Protein AF-A0A6C1SZE8-F1 (afdb_monomer_lite)

Sequence (187 aa):
MTADPAPGRPQLQPRTWPMRLALTSIVVSALAGTACAPTTGDPCATANAPITFVNLLSASVGGSYDRCLDLMREDLAIARLEARALENRATALRAESQRLEGERAAAARRLAALNERHAQAVAELERSSAERVVQQRELQQLLAEERQLRADLQALNDGGSGASAAEAEMIERRRQRLQSQIRAILG

Structure (mmCIF, N/CA/C/O backbone):
data_AF-A0A6C1SZE8-F1
#
_entry.id   AF-A0A6C1SZE8-F1
#
loop_
_atom_site.group_PDB
_atom_site.id
_atom_site.type_symbol
_atom_site.label_atom_id
_atom_site.label_alt_id
_atom_site.label_comp_id
_atom_site.label_asym_id
_atom_site.label_entity_id
_atom_site.label_seq_id
_atom_site.pdbx_PDB_ins_code
_atom_site.Cartn_x
_atom_site.Cartn_y
_atom_site.Cartn_z
_atom_site.occupancy
_atom_site.B_iso_or_equiv
_atom_site.auth_seq_id
_atom_site.auth_comp_id
_atom_site.auth_asym_id
_atom_site.auth_atom_id
_atom_site.pdbx_PDB_model_num
ATOM 1 N N . MET A 1 1 ? -32.269 31.522 14.586 1.00 44.31 1 MET A N 1
ATOM 2 C CA . MET A 1 1 ? -31.797 30.266 13.967 1.00 44.31 1 MET A CA 1
ATOM 3 C C . MET A 1 1 ? -30.551 30.594 13.167 1.00 44.31 1 MET A C 1
ATOM 5 O O . MET A 1 1 ? -30.650 31.016 12.026 1.00 44.31 1 MET A O 1
ATOM 9 N N . THR A 1 2 ? -29.395 30.515 13.811 1.00 48.97 2 THR A N 1
ATOM 10 C CA . THR A 1 2 ? -28.082 30.824 13.232 1.00 48.97 2 THR A CA 1
ATOM 11 C C . THR A 1 2 ? -27.205 29.613 13.505 1.00 48.97 2 THR A C 1
ATOM 13 O O . THR A 1 2 ? -27.069 29.214 14.658 1.00 48.97 2 THR A O 1
ATOM 16 N N . ALA A 1 3 ? -26.738 28.972 12.436 1.00 51.06 3 ALA A N 1
ATOM 17 C CA . ALA A 1 3 ? -25.975 27.734 12.485 1.00 51.06 3 ALA A CA 1
ATOM 18 C C . ALA A 1 3 ? -24.486 28.027 12.711 1.00 51.06 3 ALA A C 1
ATOM 20 O O . ALA A 1 3 ? -23.904 28.851 12.003 1.00 51.06 3 ALA A O 1
ATOM 21 N N . ASP A 1 4 ? -23.897 27.332 13.682 1.00 57.19 4 ASP A N 1
ATOM 22 C CA . ASP A 1 4 ? -22.461 27.320 13.964 1.00 57.19 4 ASP A CA 1
ATOM 23 C C . ASP A 1 4 ? -21.679 26.544 12.884 1.00 57.19 4 ASP A C 1
ATOM 25 O O . ASP A 1 4 ? -22.108 25.456 12.482 1.00 57.19 4 ASP A O 1
ATOM 29 N N . PRO A 1 5 ? -20.511 27.037 12.431 1.00 66.56 5 PRO A N 1
ATOM 30 C CA . PRO A 1 5 ? -19.619 26.285 11.558 1.00 66.56 5 PRO A CA 1
ATOM 31 C C . PRO A 1 5 ? -18.666 25.366 12.346 1.00 66.56 5 PRO A C 1
ATOM 33 O O . PRO A 1 5 ? -18.086 25.738 13.364 1.00 66.56 5 PRO A O 1
ATOM 36 N N . ALA A 1 6 ? -18.484 24.148 11.830 1.00 63.75 6 ALA A N 1
ATOM 37 C CA . ALA A 1 6 ? -17.660 23.086 12.406 1.00 63.75 6 ALA A CA 1
ATOM 38 C C . ALA A 1 6 ? -16.139 23.389 12.393 1.00 63.75 6 ALA A C 1
ATOM 40 O O . ALA A 1 6 ? -15.644 24.030 11.460 1.00 63.75 6 ALA A O 1
ATOM 41 N N . PRO A 1 7 ? -15.363 22.879 13.371 1.00 65.25 7 PRO A N 1
ATOM 42 C CA . PRO A 1 7 ? -13.933 23.155 13.480 1.00 65.25 7 PRO A CA 1
ATOM 43 C C . PRO A 1 7 ? -13.052 22.324 12.527 1.00 65.25 7 PRO A C 1
ATOM 45 O O . PRO A 1 7 ? -13.108 21.098 12.481 1.00 65.25 7 PRO A O 1
ATOM 48 N N . GLY A 1 8 ? -12.200 23.056 11.802 1.00 67.19 8 GLY A N 1
ATOM 49 C CA . GLY A 1 8 ? -10.794 22.776 11.473 1.00 67.19 8 GLY A CA 1
ATOM 50 C C . GLY A 1 8 ? -10.348 21.340 11.179 1.00 67.19 8 GLY A C 1
ATOM 51 O O . GLY A 1 8 ? -10.001 20.588 12.085 1.00 67.19 8 GLY A O 1
ATOM 52 N N . ARG A 1 9 ? -10.168 21.019 9.891 1.00 59.25 9 ARG A N 1
ATOM 53 C CA . ARG A 1 9 ? -9.295 19.913 9.462 1.00 59.25 9 ARG A CA 1
ATOM 54 C C . ARG A 1 9 ? -7.826 20.369 9.453 1.00 59.25 9 ARG A C 1
ATOM 56 O O . ARG A 1 9 ? -7.542 21.425 8.885 1.00 59.25 9 ARG A O 1
ATOM 63 N N . PRO A 1 10 ? -6.884 19.592 10.014 1.00 57.84 10 PRO A N 1
ATOM 64 C CA . PRO A 1 10 ? -5.464 19.913 9.950 1.00 57.84 10 PRO A CA 1
ATOM 65 C C . PRO A 1 10 ? -4.925 19.739 8.522 1.00 57.84 10 PRO A C 1
ATOM 67 O O . PRO A 1 10 ? -5.020 18.670 7.921 1.00 57.84 10 PRO A O 1
ATOM 70 N N . GLN A 1 11 ? -4.352 20.817 7.988 1.00 54.38 11 GLN A N 1
ATOM 71 C CA . GLN A 1 11 ? -3.610 20.849 6.728 1.00 54.38 11 GLN A CA 1
ATOM 72 C C . GLN A 1 11 ? -2.271 20.116 6.909 1.00 54.38 11 GLN A C 1
ATOM 74 O O . GLN A 1 11 ? -1.374 20.606 7.595 1.00 54.38 11 GLN A O 1
ATOM 79 N N . LEU A 1 12 ? -2.126 18.939 6.297 1.00 54.34 12 LEU A N 1
ATOM 80 C CA . LEU A 1 12 ? -0.848 18.233 6.199 1.00 54.34 12 LEU A CA 1
ATOM 81 C C . LEU A 1 12 ? 0.017 18.923 5.139 1.00 54.34 12 LEU A C 1
ATOM 83 O O . LEU A 1 12 ? -0.220 18.776 3.941 1.00 54.34 12 LEU A O 1
ATOM 87 N N . GLN A 1 13 ? 1.018 19.688 5.578 1.00 63.12 13 GLN A N 1
ATOM 88 C CA . GLN A 1 13 ? 2.006 20.267 4.671 1.00 63.12 13 GLN A CA 1
ATOM 89 C C . GLN A 1 13 ? 2.978 19.186 4.159 1.00 63.12 13 GLN A C 1
ATOM 91 O O . GLN A 1 13 ? 3.506 18.405 4.959 1.00 63.12 13 GLN A O 1
ATOM 96 N N . PRO A 1 14 ? 3.261 19.135 2.845 1.00 56.41 14 PRO A N 1
ATOM 97 C CA . PRO A 1 14 ? 4.229 18.205 2.283 1.00 56.41 14 PRO A CA 1
ATOM 98 C C . PRO A 1 14 ? 5.662 18.610 2.663 1.00 56.41 14 PRO A C 1
ATOM 100 O O . PRO A 1 14 ? 6.152 19.675 2.293 1.00 56.41 14 PRO A O 1
ATOM 103 N N . ARG A 1 15 ? 6.355 17.725 3.389 1.00 55.12 15 ARG A N 1
ATOM 104 C CA . ARG A 1 15 ? 7.799 17.811 3.654 1.00 55.12 15 ARG A CA 1
ATOM 105 C C . ARG A 1 15 ? 8.577 17.621 2.348 1.00 55.12 15 ARG A C 1
ATOM 107 O O . ARG A 1 15 ? 8.759 16.496 1.888 1.00 55.12 15 ARG A O 1
ATOM 114 N N . THR A 1 16 ? 9.067 18.712 1.772 1.00 58.72 16 THR A N 1
ATOM 115 C CA . THR A 1 16 ? 10.034 18.688 0.669 1.00 58.72 16 THR A CA 1
ATOM 116 C C . THR A 1 16 ? 11.433 18.395 1.215 1.00 58.72 16 THR A C 1
ATOM 118 O O . THR A 1 16 ? 11.993 19.194 1.965 1.00 58.72 16 THR A O 1
ATOM 121 N N . TRP A 1 17 ? 11.998 17.247 0.848 1.00 48.47 17 TRP A N 1
ATOM 122 C CA . TRP A 1 17 ? 13.393 16.893 1.117 1.00 48.47 17 TRP A CA 1
ATOM 123 C C . TRP A 1 17 ? 14.278 17.450 -0.010 1.00 48.47 17 TRP A C 1
ATOM 125 O O . TRP A 1 17 ? 14.006 17.146 -1.173 1.00 48.47 17 TRP A O 1
ATOM 135 N N . PRO A 1 18 ? 15.334 18.236 0.270 1.00 55.75 18 PRO A N 1
ATOM 136 C CA . PRO A 1 18 ? 16.251 18.680 -0.772 1.00 55.75 18 PRO A CA 1
ATOM 137 C C . PRO A 1 18 ? 17.219 17.546 -1.148 1.00 55.75 18 PRO A C 1
ATOM 139 O O . PRO A 1 18 ? 18.169 17.250 -0.423 1.00 55.75 18 PRO A O 1
ATOM 142 N N . MET A 1 19 ? 16.989 16.918 -2.306 1.00 48.34 19 MET A N 1
ATOM 143 C CA . MET A 1 19 ? 17.982 16.080 -2.986 1.00 48.34 19 MET A CA 1
ATOM 144 C C . MET A 1 19 ? 19.162 16.956 -3.428 1.00 48.34 19 MET A C 1
ATOM 146 O O . MET A 1 19 ? 19.059 17.740 -4.369 1.00 48.34 19 MET A O 1
ATOM 150 N N . ARG A 1 20 ? 20.302 16.816 -2.746 1.00 48.34 20 ARG A N 1
ATOM 151 C CA . ARG A 1 20 ? 21.599 17.316 -3.212 1.00 48.34 20 ARG A CA 1
ATOM 152 C C . ARG A 1 20 ? 22.147 16.344 -4.262 1.00 48.34 20 ARG A C 1
ATOM 154 O O . ARG A 1 20 ? 22.700 15.308 -3.910 1.00 48.34 20 ARG A O 1
ATOM 161 N N . LEU A 1 21 ? 21.983 16.678 -5.540 1.00 48.38 21 LEU A N 1
ATOM 162 C CA . LEU A 1 21 ? 22.689 16.037 -6.652 1.00 48.38 21 LEU A CA 1
ATOM 163 C C . LEU A 1 21 ? 24.098 16.638 -6.743 1.00 48.38 21 LEU A C 1
ATOM 165 O O . LEU A 1 21 ? 24.276 17.783 -7.150 1.00 48.38 21 LEU A O 1
ATOM 169 N N . ALA A 1 22 ? 25.091 15.863 -6.313 1.00 45.88 22 ALA A N 1
ATOM 170 C CA . ALA A 1 22 ? 26.501 16.153 -6.521 1.00 45.88 22 ALA A CA 1
ATOM 171 C C . ALA A 1 22 ? 26.875 15.805 -7.972 1.00 45.88 22 ALA A C 1
ATOM 173 O O . ALA A 1 22 ? 26.971 14.634 -8.329 1.00 45.88 22 ALA A O 1
ATOM 174 N N . LEU A 1 23 ? 27.064 16.826 -8.810 1.00 47.06 23 LEU A N 1
ATOM 175 C CA . LEU A 1 23 ? 27.692 16.703 -10.126 1.00 47.06 23 LEU A CA 1
ATOM 176 C C . LEU A 1 23 ? 29.209 16.844 -9.953 1.00 47.06 23 LEU A C 1
ATOM 178 O O . LEU A 1 23 ? 29.734 17.943 -9.795 1.00 47.06 23 LEU A O 1
ATOM 182 N N . THR A 1 24 ? 29.917 15.719 -9.956 1.00 47.84 24 THR A N 1
ATOM 183 C CA . THR A 1 24 ? 31.377 15.674 -10.074 1.00 47.84 24 THR A CA 1
ATOM 184 C C . THR A 1 24 ? 31.760 15.736 -11.551 1.00 47.84 24 THR A C 1
ATOM 186 O O . THR A 1 24 ? 31.707 14.724 -12.249 1.00 47.84 24 THR A O 1
ATOM 189 N N . SER A 1 25 ? 32.145 16.919 -12.032 1.00 43.00 25 SER A N 1
ATOM 190 C CA . SER A 1 25 ? 32.820 17.077 -13.325 1.00 43.00 25 SER A CA 1
ATOM 191 C C . SER A 1 25 ? 34.284 16.663 -13.189 1.00 43.00 25 SER A C 1
ATOM 193 O O . SER A 1 25 ? 35.084 17.378 -12.590 1.00 43.00 25 SER A O 1
ATOM 195 N N . ILE A 1 26 ? 34.633 15.514 -13.762 1.00 48.22 26 ILE A N 1
ATOM 196 C CA . ILE A 1 26 ? 36.017 15.126 -14.039 1.00 48.22 26 ILE A CA 1
ATOM 197 C C . ILE A 1 26 ? 36.283 15.502 -15.499 1.00 48.22 26 ILE A C 1
ATOM 199 O O . ILE A 1 26 ? 35.807 14.827 -16.407 1.00 48.22 26 ILE A O 1
ATOM 203 N N . VAL A 1 27 ? 37.025 16.585 -15.729 1.00 51.81 27 VAL A N 1
ATOM 204 C CA . VAL A 1 27 ? 37.633 16.871 -17.036 1.00 51.81 27 VAL A CA 1
ATOM 205 C C . VAL A 1 27 ? 39.116 16.554 -16.905 1.00 51.81 27 VAL A C 1
ATOM 207 O O . VAL A 1 27 ? 39.868 17.284 -16.263 1.00 51.81 27 VAL A O 1
ATOM 210 N N . VAL A 1 28 ? 39.508 15.409 -17.461 1.00 53.34 28 VAL A N 1
ATOM 211 C CA . VAL A 1 28 ? 40.905 14.996 -17.607 1.00 53.34 28 VAL A CA 1
ATOM 212 C C . VAL A 1 28 ? 41.511 15.776 -18.766 1.00 53.34 28 VAL A C 1
ATOM 214 O O . VAL A 1 28 ? 41.087 15.643 -19.911 1.00 53.34 28 VAL A O 1
ATOM 217 N N . SER A 1 29 ? 42.526 16.574 -18.456 1.00 55.78 29 SER A N 1
ATOM 218 C CA . SER A 1 29 ? 43.467 17.116 -19.429 1.00 55.78 29 SER A CA 1
ATOM 219 C C . SER A 1 29 ? 44.438 16.019 -19.870 1.00 55.78 29 SER A C 1
ATOM 221 O O . SER A 1 29 ? 45.064 15.387 -19.021 1.00 55.78 29 SER A O 1
ATOM 223 N N . ALA A 1 30 ? 44.644 15.846 -21.176 1.00 44.31 30 ALA A N 1
ATOM 224 C CA . ALA A 1 30 ? 45.833 15.180 -21.703 1.00 44.31 30 ALA A CA 1
ATOM 225 C C . ALA A 1 30 ? 46.251 15.810 -23.039 1.00 44.31 30 ALA A C 1
ATOM 227 O O . ALA A 1 30 ? 45.513 15.791 -24.021 1.00 44.31 30 ALA A O 1
ATOM 228 N N . LEU A 1 31 ? 47.450 16.395 -23.023 1.00 52.84 31 LEU A N 1
ATOM 229 C CA . LEU A 1 31 ? 48.213 16.864 -24.175 1.00 52.84 31 LEU A CA 1
ATOM 230 C C . LEU A 1 31 ? 48.644 15.688 -25.066 1.00 52.84 31 LEU A C 1
ATOM 232 O O . LEU A 1 31 ? 49.073 14.677 -24.520 1.00 52.84 31 LEU A O 1
ATOM 236 N N . ALA A 1 32 ? 48.690 15.880 -26.392 1.00 45.28 32 ALA A N 1
ATOM 237 C CA . ALA A 1 32 ? 49.779 15.381 -27.249 1.00 45.28 32 ALA A CA 1
ATOM 238 C C . ALA A 1 32 ? 49.656 15.864 -28.712 1.00 45.28 32 ALA A C 1
ATOM 240 O O . ALA A 1 32 ? 48.737 15.488 -29.427 1.00 45.28 32 ALA A O 1
ATOM 241 N N . GLY A 1 33 ? 50.649 16.646 -29.152 1.00 42.75 33 GLY A N 1
ATOM 242 C CA . GLY A 1 33 ? 51.353 16.453 -30.426 1.00 42.75 33 GLY A CA 1
ATOM 243 C C . GLY A 1 33 ? 50.590 16.606 -31.745 1.00 42.75 33 GLY A C 1
ATOM 244 O O . GLY A 1 33 ? 50.253 15.617 -32.386 1.00 42.75 33 GLY A O 1
ATOM 245 N N . THR A 1 34 ? 50.485 17.834 -32.252 1.00 44.91 34 THR A N 1
ATOM 246 C CA . THR A 1 34 ? 50.259 18.089 -33.681 1.00 44.91 34 THR A CA 1
ATOM 247 C C . THR A 1 34 ? 51.558 17.870 -34.460 1.00 44.91 34 THR A C 1
ATOM 249 O O . THR A 1 34 ? 52.351 18.793 -34.646 1.00 44.91 34 THR A O 1
ATOM 252 N N . ALA A 1 35 ? 51.781 16.639 -34.913 1.00 42.16 35 ALA A N 1
ATOM 253 C CA . ALA A 1 35 ? 52.600 16.384 -36.089 1.00 42.16 35 ALA A CA 1
ATOM 254 C C . ALA A 1 35 ? 51.683 16.467 -37.317 1.00 42.16 35 ALA A C 1
ATOM 256 O O . ALA A 1 35 ? 50.630 15.832 -37.353 1.00 42.16 35 ALA A O 1
ATOM 257 N N . CYS A 1 36 ? 52.068 17.273 -38.305 1.00 48.84 36 CYS A N 1
ATOM 258 C CA . CYS A 1 36 ? 51.404 17.350 -39.599 1.00 48.84 36 CYS A CA 1
ATOM 259 C C . CYS A 1 36 ? 51.436 15.979 -40.290 1.00 48.84 36 CYS A C 1
ATOM 261 O O . CYS A 1 36 ? 52.432 15.615 -40.909 1.00 48.84 36 CYS A O 1
ATOM 263 N N . ALA A 1 37 ? 50.330 15.247 -40.218 1.00 41.59 37 ALA A N 1
ATOM 264 C CA . ALA A 1 37 ? 49.933 14.307 -41.252 1.00 41.59 37 ALA A CA 1
ATOM 265 C C . ALA A 1 37 ? 48.759 14.954 -42.001 1.00 41.59 37 ALA A C 1
ATOM 267 O O . ALA A 1 37 ? 47.908 15.565 -41.345 1.00 41.59 37 ALA A O 1
ATOM 268 N N . PRO A 1 38 ? 48.708 14.894 -43.346 1.00 41.41 38 PRO A N 1
ATOM 269 C CA . PRO A 1 38 ? 47.552 15.382 -44.081 1.00 41.41 38 PRO A CA 1
ATOM 270 C C . PRO A 1 38 ? 46.330 14.697 -43.488 1.00 41.41 38 PRO A C 1
ATOM 272 O O . PRO A 1 38 ? 46.315 13.474 -43.348 1.00 41.41 38 PRO A O 1
ATOM 275 N N . THR A 1 39 ? 45.348 15.502 -43.087 1.00 43.78 39 THR A N 1
ATOM 276 C CA . THR A 1 39 ? 44.015 15.040 -42.726 1.00 43.78 39 THR A CA 1
ATOM 277 C C . THR A 1 39 ? 43.648 13.927 -43.695 1.00 43.78 39 THR A C 1
ATOM 279 O O . THR A 1 39 ? 43.545 14.181 -44.898 1.00 43.78 39 THR A O 1
ATOM 282 N N . THR A 1 40 ? 43.500 12.697 -43.202 1.00 50.22 40 THR A N 1
ATOM 283 C CA . THR A 1 40 ? 42.708 11.686 -43.892 1.00 50.22 40 THR A CA 1
ATOM 284 C C . THR A 1 40 ? 41.315 12.282 -43.960 1.00 50.22 40 THR A C 1
ATOM 286 O O . THR A 1 40 ? 40.529 12.150 -43.025 1.00 50.22 40 THR A O 1
ATOM 289 N N . GLY A 1 41 ? 41.093 13.090 -45.000 1.00 60.41 41 GLY A N 1
ATOM 290 C CA . GLY A 1 41 ? 39.833 13.748 -45.262 1.00 60.41 41 GLY A CA 1
ATOM 291 C C . GLY A 1 41 ? 38.782 12.664 -45.269 1.00 60.41 41 GLY A C 1
ATOM 292 O O . GLY A 1 41 ? 39.000 11.610 -45.872 1.00 60.41 41 GLY A O 1
ATOM 293 N N . ASP A 1 42 ? 37.707 12.907 -44.530 1.00 78.75 42 ASP A N 1
ATOM 294 C CA . ASP A 1 42 ? 36.555 12.027 -44.480 1.00 78.75 42 ASP A CA 1
ATOM 295 C C . ASP A 1 42 ? 36.271 11.516 -45.911 1.00 78.75 42 ASP A C 1
ATOM 297 O O . ASP A 1 42 ? 36.043 12.324 -46.826 1.00 78.75 42 ASP A O 1
ATOM 301 N N . PRO A 1 43 ? 36.393 10.198 -46.164 1.00 75.81 43 PRO A N 1
ATOM 302 C CA . PRO A 1 43 ? 36.207 9.656 -47.501 1.00 75.81 43 PRO A CA 1
ATOM 303 C C . PRO A 1 43 ? 34.794 9.959 -48.011 1.00 75.81 43 PRO A C 1
ATOM 305 O O . PRO A 1 43 ? 34.617 10.099 -49.220 1.00 75.81 43 PRO A O 1
ATOM 308 N N . CYS A 1 44 ? 33.824 10.174 -47.114 1.00 80.56 44 CYS A N 1
ATOM 309 C CA . CYS A 1 44 ? 32.496 10.655 -47.463 1.00 80.56 44 CYS A CA 1
ATOM 310 C C . CYS A 1 44 ? 32.475 12.138 -47.846 1.00 80.56 44 CYS A C 1
ATOM 312 O O . CYS A 1 44 ? 31.786 12.500 -48.798 1.00 80.56 44 CYS A O 1
ATOM 314 N N . ALA A 1 45 ? 33.258 13.001 -47.199 1.00 82.56 45 ALA A N 1
ATOM 315 C CA . ALA A 1 45 ? 33.417 14.391 -47.632 1.00 82.56 45 ALA A CA 1
ATOM 316 C C . ALA A 1 45 ? 34.065 14.490 -49.027 1.00 82.56 45 ALA A C 1
ATOM 318 O O . ALA A 1 45 ? 33.663 15.319 -49.841 1.00 82.56 45 ALA A O 1
ATOM 319 N N . THR A 1 46 ? 35.018 13.602 -49.333 1.00 76.81 46 THR A N 1
ATOM 320 C CA . THR A 1 46 ? 35.661 13.525 -50.660 1.00 76.81 46 THR A CA 1
ATOM 321 C C . THR A 1 46 ? 34.720 12.937 -51.718 1.00 76.81 46 THR A C 1
ATOM 323 O O . THR A 1 46 ? 34.661 13.439 -52.838 1.00 76.81 46 THR A O 1
ATOM 326 N N . ALA A 1 47 ? 33.939 11.910 -51.366 1.00 74.44 47 ALA A N 1
ATOM 327 C CA . ALA A 1 47 ? 32.941 11.304 -52.250 1.00 74.44 47 ALA A CA 1
ATOM 328 C C . ALA A 1 47 ? 31.766 12.248 -52.579 1.00 74.44 47 ALA A C 1
ATOM 330 O O . ALA A 1 47 ? 31.213 12.172 -53.677 1.00 74.44 47 ALA A O 1
ATOM 331 N N . ASN A 1 48 ? 31.413 13.155 -51.659 1.00 79.62 48 ASN A N 1
ATOM 332 C CA . ASN A 1 48 ? 30.344 14.149 -51.816 1.00 79.62 48 ASN A CA 1
ATOM 333 C C . ASN A 1 48 ? 30.834 15.513 -52.348 1.00 79.62 48 ASN A C 1
ATOM 335 O O . ASN A 1 48 ? 30.094 16.499 -52.307 1.00 79.62 48 ASN A O 1
ATOM 339 N N . ALA A 1 49 ? 32.077 15.600 -52.831 1.00 80.56 49 ALA A N 1
ATOM 340 C CA . ALA A 1 49 ? 32.624 16.831 -53.391 1.00 80.56 49 ALA A CA 1
ATOM 341 C C . ALA A 1 49 ? 31.887 17.260 -54.685 1.00 80.56 49 ALA A C 1
ATOM 343 O O . ALA A 1 49 ? 31.298 16.424 -55.376 1.00 80.56 49 ALA A O 1
ATOM 344 N N . PRO A 1 50 ? 31.939 18.554 -55.070 1.00 83.62 50 PRO A N 1
ATOM 345 C CA . PRO A 1 50 ? 31.314 19.043 -56.298 1.00 83.62 50 PRO A CA 1
ATOM 346 C C . PRO A 1 50 ? 31.779 18.259 -57.530 1.00 83.62 50 PRO A C 1
ATOM 348 O O . PRO A 1 50 ? 32.980 18.005 -57.686 1.00 83.62 50 PRO A O 1
ATOM 351 N N . ILE A 1 51 ? 30.837 17.931 -58.422 1.00 76.62 51 ILE A N 1
ATOM 352 C CA . ILE A 1 51 ? 31.086 17.144 -59.637 1.00 76.62 51 ILE A CA 1
ATOM 353 C C . ILE A 1 51 ? 31.958 17.958 -60.600 1.00 76.62 51 ILE A C 1
ATOM 355 O O . ILE A 1 51 ? 31.477 18.775 -61.382 1.00 76.62 51 ILE A O 1
ATOM 359 N N . THR A 1 52 ? 33.263 17.722 -60.542 1.00 83.62 52 THR A N 1
ATOM 360 C CA . THR A 1 52 ? 34.241 18.200 -61.521 1.00 83.62 52 THR A CA 1
ATOM 361 C C . THR A 1 52 ? 35.069 17.012 -61.994 1.00 83.62 52 THR A C 1
ATOM 363 O O . THR A 1 52 ? 35.258 16.052 -61.248 1.00 83.62 52 THR A O 1
ATO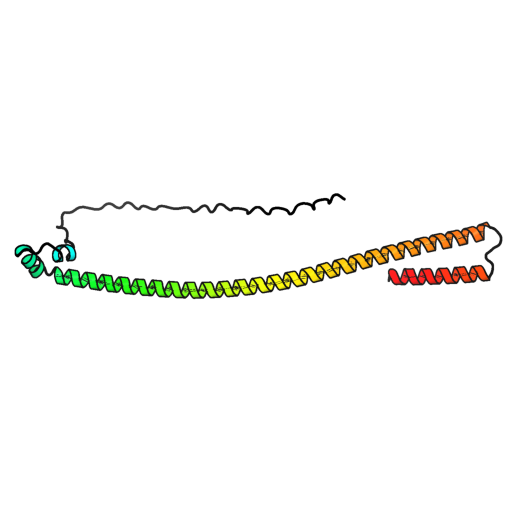M 366 N N . PHE A 1 53 ? 35.578 17.055 -63.228 1.00 80.19 53 PHE A N 1
ATOM 367 C CA . PHE A 1 53 ? 36.367 15.952 -63.793 1.00 80.19 53 PHE A CA 1
ATOM 368 C C . PHE A 1 53 ? 37.565 15.573 -62.904 1.00 80.19 53 PHE A C 1
ATOM 370 O O . PHE A 1 53 ? 37.825 14.395 -62.678 1.00 80.19 53 PHE A O 1
ATOM 377 N N . VAL A 1 54 ? 38.244 16.575 -62.336 1.00 77.88 54 VAL A N 1
ATOM 378 C CA . VAL A 1 54 ? 39.389 16.379 -61.435 1.00 77.88 54 VAL A CA 1
ATOM 379 C C . VAL A 1 54 ? 38.965 15.715 -60.119 1.00 77.88 54 VAL A C 1
ATOM 381 O O . VAL A 1 54 ? 39.656 14.809 -59.660 1.00 77.88 54 VAL A O 1
ATOM 384 N N . ASN A 1 55 ? 37.816 16.098 -59.547 1.00 74.69 55 ASN A N 1
ATOM 385 C CA . ASN A 1 55 ? 37.291 15.500 -58.313 1.00 74.69 55 ASN A CA 1
ATOM 386 C C . ASN A 1 55 ? 36.771 14.073 -58.522 1.00 74.69 55 ASN A C 1
ATOM 388 O O . ASN A 1 55 ? 36.967 13.222 -57.664 1.00 74.69 55 ASN A O 1
ATOM 392 N N . LEU A 1 56 ? 36.135 13.788 -59.661 1.00 77.50 56 LEU A N 1
ATOM 393 C CA . LEU A 1 56 ? 35.680 12.435 -59.989 1.00 77.50 56 LEU A CA 1
ATOM 394 C C . LEU A 1 56 ? 36.864 11.486 -60.197 1.00 77.50 56 LEU A C 1
ATOM 396 O O . LEU A 1 56 ? 36.846 10.360 -59.702 1.00 77.50 56 LEU A O 1
ATOM 400 N N . LEU A 1 57 ? 37.908 11.945 -60.897 1.00 78.06 57 LEU A N 1
ATOM 401 C CA . LEU A 1 57 ? 39.117 11.157 -61.123 1.00 78.06 57 LEU A CA 1
ATOM 402 C C . LEU A 1 57 ? 39.859 10.894 -59.804 1.00 78.06 57 LEU A C 1
ATOM 404 O O . LEU A 1 57 ? 40.256 9.761 -59.544 1.00 78.06 57 LEU A O 1
ATOM 408 N N . SER A 1 58 ? 40.014 11.911 -58.949 1.00 74.75 58 SER A N 1
ATOM 409 C CA . SER A 1 58 ? 40.690 11.759 -57.655 1.00 74.75 58 SER A CA 1
ATOM 410 C C . SER A 1 58 ? 39.895 10.890 -56.675 1.00 74.75 58 SER A C 1
ATOM 412 O O . SER A 1 58 ? 40.488 10.055 -55.993 1.00 74.75 58 SER A O 1
ATOM 414 N N . ALA A 1 59 ? 38.564 11.005 -56.655 1.00 73.56 59 ALA A N 1
ATOM 415 C CA . ALA A 1 59 ? 37.683 10.165 -55.845 1.00 73.56 59 ALA A CA 1
ATOM 416 C C . ALA A 1 59 ? 37.653 8.702 -56.328 1.00 73.56 59 ALA A C 1
ATOM 418 O O . ALA A 1 59 ? 37.682 7.775 -55.515 1.00 73.56 59 ALA A O 1
ATOM 419 N N . SER A 1 60 ? 37.653 8.480 -57.649 1.00 77.12 60 SER A N 1
ATOM 420 C CA . SER A 1 60 ? 37.671 7.139 -58.248 1.00 77.12 60 SER A CA 1
ATOM 421 C C . SER A 1 60 ? 39.015 6.434 -58.066 1.00 77.12 60 SER A C 1
ATOM 423 O O . SER A 1 60 ? 39.033 5.270 -57.681 1.00 77.12 60 SER A O 1
ATOM 425 N N . VAL A 1 61 ? 40.139 7.121 -58.299 1.00 79.06 61 VAL A N 1
ATOM 426 C CA . VAL A 1 61 ? 41.484 6.545 -58.113 1.00 79.06 61 VAL A CA 1
ATOM 427 C C . VAL A 1 61 ? 41.819 6.391 -56.625 1.00 79.06 61 VAL A C 1
ATOM 429 O O . VAL A 1 61 ? 42.505 5.449 -56.237 1.00 79.06 61 VAL A O 1
ATOM 432 N N . GLY A 1 62 ? 41.309 7.287 -55.775 1.00 79.25 62 GLY A N 1
ATOM 433 C CA . GLY A 1 62 ? 41.495 7.241 -54.325 1.00 79.25 62 GLY A CA 1
ATOM 434 C C . GLY A 1 62 ? 40.609 6.228 -53.589 1.00 79.25 62 GLY A C 1
ATOM 435 O O . GLY A 1 62 ? 40.802 6.034 -52.386 1.00 79.25 62 GLY A O 1
ATOM 436 N N . GLY A 1 63 ? 39.645 5.595 -54.271 1.00 83.69 63 GLY A N 1
ATOM 437 C CA . GLY A 1 63 ? 38.700 4.648 -53.667 1.00 83.69 63 GLY A CA 1
ATOM 438 C C . GLY A 1 63 ? 37.816 5.275 -52.581 1.00 83.69 63 GLY A C 1
ATOM 439 O O . GLY A 1 63 ? 37.406 4.592 -51.642 1.00 83.69 63 GLY A O 1
ATOM 440 N N . SER A 1 64 ? 37.558 6.587 -52.647 1.00 83.19 64 SER A N 1
ATOM 441 C CA . SER A 1 64 ? 36.835 7.301 -51.585 1.00 83.19 64 SER A CA 1
ATOM 442 C C . SER A 1 64 ? 35.364 6.889 -51.502 1.00 83.19 64 SER A C 1
ATOM 444 O O . SER A 1 64 ? 34.805 6.859 -50.408 1.00 83.19 64 SER A O 1
ATOM 446 N N . TYR A 1 65 ? 34.753 6.516 -52.632 1.00 82.12 65 TYR A N 1
ATOM 447 C CA . TYR A 1 65 ? 33.387 5.986 -52.674 1.00 82.12 65 TYR A CA 1
ATOM 448 C C . TYR A 1 65 ? 33.263 4.655 -51.929 1.00 82.12 65 TYR A C 1
ATOM 450 O O . TYR A 1 65 ? 32.385 4.526 -51.080 1.00 82.12 65 TYR A O 1
ATOM 458 N N . ASP A 1 66 ? 34.165 3.703 -52.183 1.00 87.31 66 ASP A N 1
ATOM 459 C CA . ASP A 1 66 ? 34.137 2.389 -51.528 1.00 87.31 66 ASP A CA 1
ATOM 460 C C . ASP A 1 66 ? 34.360 2.520 -50.019 1.00 87.31 66 ASP A C 1
ATOM 462 O O . ASP A 1 66 ? 33.583 1.990 -49.229 1.00 87.31 66 ASP A O 1
ATOM 466 N N . ARG A 1 67 ? 35.343 3.334 -49.603 1.00 87.75 67 ARG A N 1
ATOM 467 C CA . ARG A 1 67 ? 35.587 3.608 -48.177 1.00 87.75 67 ARG A CA 1
ATOM 468 C C . ARG A 1 67 ? 34.401 4.289 -47.498 1.00 87.75 67 ARG A C 1
ATOM 470 O O . ARG A 1 67 ? 34.079 3.943 -46.369 1.00 87.75 67 ARG A O 1
ATOM 477 N N . CYS A 1 68 ? 33.746 5.243 -48.163 1.00 88.25 68 CYS A N 1
ATOM 478 C CA . CYS A 1 68 ? 32.553 5.883 -47.609 1.00 88.25 68 CYS A CA 1
ATOM 479 C C . CYS A 1 68 ? 31.382 4.897 -47.480 1.00 88.25 68 CYS A C 1
ATOM 481 O O . CYS A 1 68 ? 30.688 4.885 -46.465 1.00 88.25 68 CYS A O 1
ATOM 483 N N 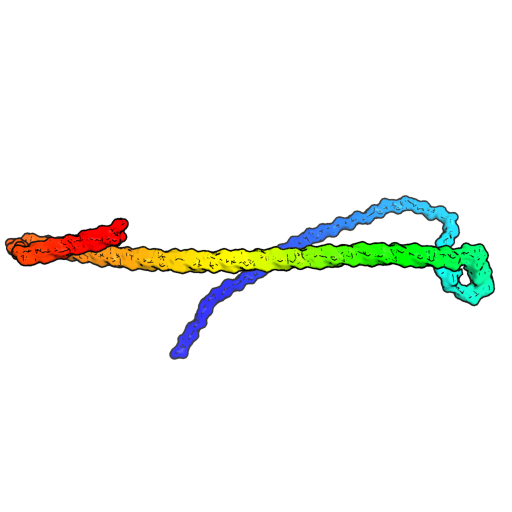. LEU A 1 69 ? 31.167 4.042 -48.486 1.00 90.12 69 LEU A N 1
ATOM 484 C CA . LEU A 1 69 ? 30.133 3.009 -48.429 1.00 90.12 69 LEU A CA 1
ATOM 485 C C . LEU A 1 69 ? 30.394 2.002 -47.306 1.00 90.12 69 LEU A C 1
ATOM 487 O O . LEU A 1 69 ? 29.446 1.601 -46.633 1.00 90.12 69 LEU A O 1
ATOM 491 N N . ASP A 1 70 ? 31.648 1.614 -47.084 1.00 92.44 70 ASP A N 1
ATOM 492 C CA . ASP A 1 70 ? 32.010 0.709 -45.994 1.00 92.44 70 ASP A CA 1
ATOM 493 C C . ASP A 1 70 ? 31.818 1.360 -44.618 1.00 92.44 70 ASP A C 1
ATOM 495 O O . ASP A 1 70 ? 31.224 0.726 -43.746 1.00 92.44 70 ASP A O 1
ATOM 499 N N . LEU A 1 71 ? 32.174 2.641 -44.450 1.00 91.69 71 LEU A N 1
ATOM 500 C CA . LEU A 1 71 ? 31.866 3.397 -43.227 1.00 91.69 71 LEU A CA 1
ATOM 501 C C . LEU A 1 71 ? 30.356 3.487 -42.975 1.00 91.69 71 LEU A C 1
ATOM 503 O O . LEU A 1 71 ? 29.897 3.179 -41.881 1.00 91.69 71 LEU A O 1
ATOM 507 N N . MET A 1 72 ? 29.550 3.814 -43.991 1.00 90.50 72 MET A N 1
ATOM 508 C CA . MET A 1 72 ? 28.092 3.858 -43.821 1.00 90.50 72 MET A CA 1
ATOM 509 C C . MET A 1 72 ? 27.493 2.485 -43.482 1.00 90.50 72 MET A C 1
ATOM 511 O O . MET A 1 72 ? 26.489 2.400 -42.772 1.00 90.50 72 MET A O 1
ATOM 515 N N . ARG A 1 73 ? 28.079 1.390 -43.987 1.00 95.00 73 ARG A N 1
ATOM 516 C CA . ARG A 1 73 ? 27.669 0.024 -43.623 1.00 95.00 73 ARG A CA 1
ATOM 517 C C . ARG A 1 73 ? 28.028 -0.303 -42.177 1.00 95.00 73 ARG A C 1
ATOM 519 O O . ARG A 1 73 ? 27.218 -0.941 -41.502 1.00 95.00 73 ARG A O 1
ATOM 526 N N . GLU A 1 74 ? 29.200 0.123 -41.719 1.00 95.62 74 GLU A N 1
ATOM 527 C CA . GLU A 1 74 ? 29.639 -0.019 -40.331 1.00 95.62 74 GLU A CA 1
ATOM 528 C C . GLU A 1 74 ? 28.740 0.784 -39.383 1.00 95.62 74 GLU A C 1
ATOM 530 O O . GLU A 1 74 ? 28.168 0.205 -38.458 1.00 95.62 74 GLU A O 1
ATOM 535 N N . ASP A 1 75 ? 28.489 2.061 -39.678 1.00 94.94 75 ASP A N 1
ATOM 536 C CA . ASP A 1 75 ? 27.589 2.923 -38.904 1.00 94.94 75 ASP A CA 1
ATOM 537 C C . ASP A 1 75 ? 26.175 2.339 -38.826 1.00 94.94 75 ASP A C 1
ATOM 539 O O . ASP A 1 75 ? 25.558 2.292 -37.758 1.00 94.94 75 ASP A O 1
ATOM 543 N N . LEU A 1 76 ? 25.657 1.815 -39.943 1.00 95.25 76 LEU A N 1
ATOM 544 C CA . LEU A 1 76 ? 24.363 1.138 -39.963 1.00 95.25 76 LEU A CA 1
ATOM 545 C C . LEU A 1 76 ? 24.363 -0.124 -39.088 1.00 95.25 76 LEU A C 1
ATOM 547 O O . LEU A 1 76 ? 23.353 -0.430 -38.446 1.00 95.25 76 LEU A O 1
ATOM 551 N N . ALA A 1 77 ? 25.459 -0.884 -39.069 1.00 96.62 77 ALA A N 1
ATOM 552 C CA . ALA A 1 77 ? 25.585 -2.064 -38.222 1.00 96.62 77 ALA A CA 1
ATOM 553 C C . ALA A 1 77 ? 25.613 -1.680 -36.735 1.00 96.62 77 ALA A C 1
ATOM 555 O O . ALA A 1 77 ? 24.880 -2.284 -35.947 1.00 96.62 77 ALA A O 1
ATOM 556 N N . ILE A 1 78 ? 26.372 -0.643 -36.369 1.00 96.69 78 ILE A N 1
ATOM 557 C CA . ILE A 1 78 ? 26.432 -0.096 -35.008 1.00 96.69 78 ILE A CA 1
ATOM 558 C C . ILE A 1 78 ? 25.045 0.388 -34.574 1.00 96.69 78 ILE A C 1
ATOM 560 O O . ILE A 1 78 ? 24.522 -0.086 -33.565 1.00 96.69 78 ILE A O 1
ATOM 564 N N . ALA A 1 79 ? 24.387 1.224 -35.380 1.00 96.38 79 ALA A N 1
ATOM 565 C CA . ALA A 1 79 ? 23.058 1.747 -35.075 1.00 96.38 79 ALA A CA 1
ATOM 566 C C . ALA A 1 79 ? 22.016 0.629 -34.890 1.00 96.38 79 ALA A C 1
ATOM 568 O O . ALA A 1 79 ? 21.153 0.701 -34.014 1.00 96.38 79 ALA A O 1
ATOM 569 N N . ARG A 1 80 ? 22.100 -0.455 -35.675 1.00 97.88 80 ARG A N 1
ATOM 570 C CA . ARG A 1 80 ? 21.230 -1.634 -35.507 1.00 97.88 80 ARG A CA 1
ATOM 571 C C . ARG A 1 80 ? 21.494 -2.377 -34.200 1.00 97.88 80 ARG A C 1
ATOM 573 O O . ARG A 1 80 ? 20.542 -2.863 -33.587 1.00 97.88 80 ARG A O 1
ATOM 580 N N . LEU A 1 81 ? 22.751 -2.499 -33.778 1.00 97.94 81 LEU A N 1
ATOM 581 C CA . LEU A 1 81 ? 23.102 -3.115 -32.496 1.00 97.94 81 LEU A CA 1
ATOM 582 C C . LEU A 1 81 ? 22.614 -2.262 -31.322 1.00 97.94 81 LEU A C 1
ATOM 584 O O . LEU A 1 81 ? 22.012 -2.799 -30.391 1.00 97.94 81 LEU A O 1
ATOM 588 N N . GLU A 1 82 ? 22.795 -0.945 -31.396 1.00 97.88 82 GLU A N 1
ATOM 589 C CA . GLU A 1 82 ? 22.293 -0.006 -30.392 1.00 97.88 82 GLU A CA 1
ATOM 590 C C . GLU A 1 82 ? 20.767 -0.034 -30.298 1.00 97.88 82 GLU A C 1
ATOM 592 O O . GLU A 1 82 ? 20.223 -0.138 -29.197 1.00 97.88 82 GLU A O 1
ATOM 597 N N . ALA A 1 83 ? 20.067 -0.035 -31.437 1.00 97.50 83 ALA A N 1
ATOM 598 C CA . ALA A 1 83 ? 18.612 -0.143 -31.475 1.00 97.50 83 ALA A CA 1
ATOM 599 C C . ALA A 1 83 ? 18.119 -1.417 -30.770 1.00 97.50 83 ALA A C 1
ATOM 601 O O . ALA A 1 83 ? 17.231 -1.349 -29.920 1.00 97.50 83 ALA A O 1
ATOM 602 N N . ARG A 1 84 ? 18.752 -2.569 -31.038 1.00 98.19 84 ARG A N 1
ATOM 603 C CA . ARG A 1 84 ? 18.435 -3.837 -30.354 1.00 98.19 84 ARG A CA 1
ATOM 604 C C . ARG A 1 84 ? 18.723 -3.772 -28.855 1.00 98.19 84 ARG A C 1
ATOM 606 O O . ARG A 1 84 ? 17.938 -4.271 -28.051 1.00 98.19 84 ARG A O 1
ATOM 613 N N . ALA A 1 85 ? 19.834 -3.157 -28.453 1.00 97.94 85 ALA A N 1
ATOM 614 C CA . ALA A 1 85 ? 20.171 -2.995 -27.041 1.00 97.94 85 ALA A CA 1
ATOM 615 C C . ALA A 1 85 ? 19.140 -2.121 -26.307 1.00 97.94 85 ALA A C 1
ATOM 617 O O . ALA A 1 85 ? 18.727 -2.452 -25.192 1.00 97.94 85 ALA A O 1
ATOM 618 N N . LEU A 1 86 ? 18.689 -1.033 -26.935 1.00 98.19 86 LEU A N 1
ATOM 619 C CA . LEU A 1 86 ? 17.642 -0.163 -26.402 1.00 98.19 86 LEU A CA 1
ATOM 620 C C . LEU A 1 86 ? 16.286 -0.871 -26.335 1.00 98.19 86 LEU A C 1
ATOM 622 O O . LEU A 1 86 ? 15.589 -0.739 -25.331 1.00 98.19 86 LEU A O 1
ATOM 626 N N . GLU A 1 87 ? 15.930 -1.669 -27.339 1.00 98.19 87 GLU A N 1
ATOM 627 C CA . GLU A 1 87 ? 14.695 -2.460 -27.345 1.00 98.19 87 GLU A CA 1
ATOM 628 C C . GLU A 1 87 ? 14.674 -3.510 -26.223 1.00 98.19 87 GLU A C 1
ATOM 630 O O . GLU A 1 87 ? 13.678 -3.647 -25.503 1.00 98.19 87 GLU A O 1
ATOM 635 N N . ASN A 1 88 ? 15.806 -4.181 -25.991 1.00 98.19 88 ASN A N 1
ATOM 636 C CA . ASN A 1 88 ? 15.971 -5.106 -24.872 1.00 98.19 88 ASN A CA 1
ATOM 637 C C . ASN A 1 88 ? 15.817 -4.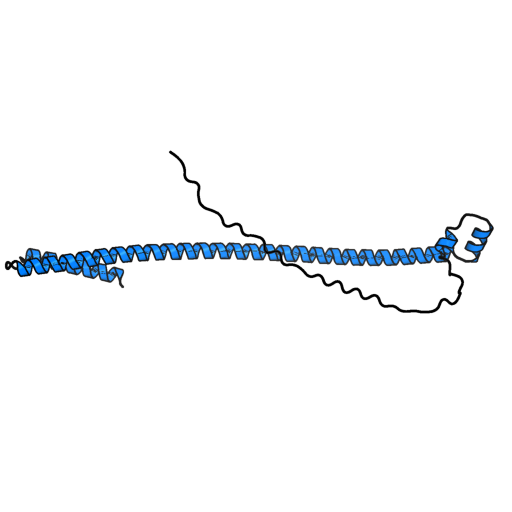391 -23.522 1.00 98.19 88 ASN A C 1
ATOM 639 O O . ASN A 1 88 ? 15.090 -4.867 -22.647 1.00 98.19 88 ASN A O 1
ATOM 643 N N . ARG A 1 89 ? 16.442 -3.217 -23.358 1.00 98.25 89 ARG A N 1
A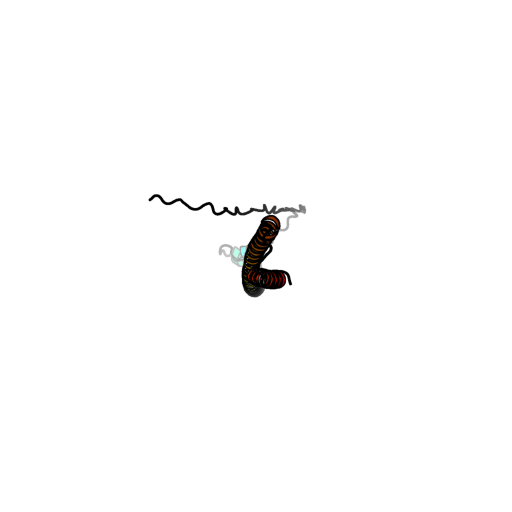TOM 644 C CA . ARG A 1 89 ? 16.294 -2.396 -22.144 1.00 98.25 89 ARG A CA 1
ATOM 645 C C . ARG A 1 89 ? 14.853 -1.935 -21.943 1.00 98.25 89 ARG A C 1
ATOM 647 O O . ARG A 1 89 ? 14.342 -2.029 -20.833 1.00 98.25 89 ARG A O 1
ATOM 654 N N . ALA A 1 90 ? 14.178 -1.488 -22.999 1.00 98.19 90 ALA A N 1
ATOM 655 C CA . ALA A 1 90 ? 12.779 -1.081 -22.932 1.00 98.19 90 ALA A CA 1
ATOM 656 C C . ALA A 1 90 ? 11.876 -2.248 -22.508 1.00 98.19 90 ALA A C 1
ATOM 658 O O . ALA A 1 90 ? 10.978 -2.074 -21.689 1.00 98.19 90 ALA A O 1
ATOM 659 N N . THR A 1 91 ? 12.136 -3.450 -23.020 1.00 98.56 91 THR A N 1
ATOM 660 C CA . THR A 1 91 ? 11.400 -4.662 -22.642 1.00 98.56 91 THR A CA 1
ATOM 661 C C . THR A 1 91 ? 11.630 -5.029 -21.175 1.00 98.56 91 THR A C 1
ATOM 663 O O . THR A 1 91 ? 10.663 -5.283 -20.456 1.00 98.56 91 THR A O 1
ATOM 666 N N . ALA A 1 92 ? 12.877 -4.973 -20.700 1.00 98.31 92 ALA A N 1
ATOM 667 C CA . ALA A 1 92 ? 13.205 -5.208 -19.294 1.00 98.31 92 ALA A CA 1
ATOM 668 C C . ALA A 1 92 ? 12.519 -4.193 -18.362 1.00 98.31 92 ALA A C 1
ATOM 670 O O . ALA A 1 92 ? 11.890 -4.585 -17.381 1.00 98.31 92 ALA A O 1
ATOM 671 N N . LEU A 1 93 ? 12.556 -2.902 -18.710 1.00 98.50 93 LEU A N 1
ATOM 672 C CA . LEU A 1 93 ? 11.901 -1.843 -17.938 1.00 98.50 93 LEU A CA 1
ATOM 673 C C . LEU A 1 93 ? 10.375 -2.006 -17.900 1.00 98.50 93 LEU A C 1
ATOM 675 O O . LEU A 1 93 ? 9.758 -1.776 -16.861 1.00 98.50 93 LEU A O 1
ATOM 679 N N . ARG A 1 94 ? 9.747 -2.441 -19.001 1.00 98.50 94 ARG A N 1
ATOM 680 C CA . ARG A 1 94 ? 8.304 -2.745 -19.019 1.00 98.50 94 ARG A CA 1
ATOM 681 C C . ARG A 1 94 ? 7.960 -3.902 -18.084 1.00 98.50 94 ARG A C 1
ATOM 683 O O . ARG A 1 94 ? 6.991 -3.797 -17.335 1.00 98.50 94 ARG A O 1
ATOM 690 N N . ALA A 1 95 ? 8.753 -4.973 -18.099 1.00 98.31 95 ALA A N 1
ATOM 691 C CA . ALA A 1 95 ? 8.559 -6.109 -17.200 1.00 98.31 95 ALA A CA 1
ATOM 692 C C . ALA A 1 95 ? 8.727 -5.701 -15.726 1.00 98.31 95 ALA A C 1
ATOM 694 O O . ALA A 1 95 ? 7.931 -6.091 -14.871 1.00 98.31 95 ALA A O 1
ATOM 695 N N . GLU A 1 96 ? 9.721 -4.863 -15.426 1.00 98.56 96 GLU A N 1
ATOM 696 C CA . GLU A 1 96 ? 9.921 -4.332 -14.080 1.00 98.56 96 GLU A CA 1
ATOM 697 C C . GLU A 1 96 ? 8.759 -3.435 -13.633 1.00 98.56 96 GLU A C 1
ATOM 699 O O . GLU A 1 96 ? 8.278 -3.588 -12.509 1.00 98.56 96 GLU A O 1
ATOM 704 N N . SER A 1 97 ? 8.248 -2.564 -14.512 1.00 98.12 97 SER A N 1
ATOM 705 C CA . SER A 1 97 ? 7.072 -1.730 -14.222 1.00 98.12 97 SER A CA 1
ATOM 706 C C . SER A 1 97 ? 5.859 -2.580 -13.855 1.00 98.12 97 SER A C 1
ATOM 708 O O . SER A 1 97 ? 5.228 -2.341 -12.827 1.00 98.12 97 SER A O 1
ATOM 710 N N . GLN A 1 98 ? 5.572 -3.623 -14.639 1.00 98.25 98 GLN A N 1
ATOM 711 C CA . GLN A 1 98 ? 4.461 -4.540 -14.369 1.00 98.25 98 GLN A CA 1
ATOM 712 C C . GLN A 1 98 ? 4.632 -5.271 -13.032 1.00 98.25 98 GLN A C 1
ATOM 714 O O . GLN A 1 98 ? 3.675 -5.399 -12.263 1.00 98.25 98 GLN A O 1
ATOM 719 N N . ARG A 1 99 ? 5.855 -5.715 -12.710 1.00 98.44 99 ARG A N 1
ATOM 720 C CA . ARG A 1 99 ? 6.156 -6.330 -11.409 1.00 98.44 99 ARG A CA 1
ATOM 721 C C . ARG A 1 99 ? 5.877 -5.358 -10.261 1.00 98.44 99 ARG A C 1
ATOM 723 O O . ARG A 1 99 ? 5.181 -5.719 -9.313 1.00 98.44 99 ARG A O 1
ATOM 730 N N . LEU A 1 100 ? 6.380 -4.126 -10.355 1.00 98.38 100 LEU A N 1
ATOM 731 C CA . LEU A 1 100 ? 6.190 -3.094 -9.331 1.00 98.38 100 LEU A CA 1
ATOM 732 C C . LEU A 1 100 ? 4.716 -2.700 -9.172 1.00 98.38 100 LEU A C 1
ATOM 734 O O . LEU A 1 100 ? 4.256 -2.479 -8.053 1.00 98.38 100 LEU A O 1
ATOM 738 N N . GLU A 1 101 ? 3.952 -2.635 -10.261 1.00 98.19 101 GLU A N 1
ATOM 739 C CA . GLU A 1 101 ? 2.502 -2.421 -10.220 1.00 98.19 101 GLU A CA 1
ATOM 740 C C . GLU A 1 101 ? 1.783 -3.551 -9.474 1.00 98.19 101 GLU A C 1
ATOM 742 O O . GLU A 1 101 ? 0.954 -3.284 -8.597 1.00 98.19 101 GLU A O 1
ATOM 747 N N . GLY A 1 102 ? 2.151 -4.808 -9.743 1.00 98.19 102 GLY A N 1
ATOM 748 C CA . GLY A 1 102 ? 1.637 -5.970 -9.018 1.00 98.19 102 GLY A CA 1
ATOM 749 C C . GLY A 1 102 ? 1.946 -5.917 -7.518 1.00 98.19 102 GLY A C 1
ATOM 750 O O . GLY A 1 102 ? 1.062 -6.146 -6.685 1.00 98.19 102 GLY A O 1
ATOM 751 N N . GLU A 1 103 ? 3.175 -5.547 -7.156 1.00 98.38 103 GLU A N 1
ATOM 752 C CA . GLU A 1 103 ? 3.597 -5.375 -5.761 1.00 98.38 103 GLU A CA 1
ATOM 753 C C . GLU A 1 103 ? 2.840 -4.241 -5.062 1.00 98.38 103 GLU A C 1
ATOM 755 O O . GLU A 1 103 ? 2.382 -4.415 -3.928 1.00 98.38 103 GLU A O 1
ATOM 760 N N . ARG A 1 104 ? 2.635 -3.106 -5.743 1.00 98.06 104 ARG A N 1
ATOM 761 C CA . ARG A 1 104 ? 1.834 -1.981 -5.234 1.00 98.06 104 ARG A CA 1
ATOM 762 C C . ARG A 1 104 ? 0.385 -2.390 -4.993 1.00 98.06 104 ARG A C 1
ATOM 764 O O . ARG A 1 104 ? -0.148 -2.112 -3.920 1.00 98.06 104 ARG A O 1
ATOM 771 N N . ALA A 1 105 ? -0.236 -3.097 -5.935 1.00 98.25 105 ALA A N 1
ATOM 772 C CA . ALA A 1 105 ? -1.601 -3.594 -5.778 1.00 98.25 105 ALA A CA 1
ATOM 773 C C . ALA A 1 105 ? -1.715 -4.591 -4.608 1.00 98.25 105 ALA A C 1
ATOM 775 O O . ALA A 1 105 ? -2.650 -4.527 -3.807 1.00 98.25 105 ALA A O 1
ATOM 776 N N . ALA A 1 106 ? -0.742 -5.495 -4.455 1.00 98.06 106 ALA A N 1
ATOM 777 C CA . ALA A 1 106 ? -0.693 -6.421 -3.326 1.00 98.06 106 ALA A CA 1
ATOM 778 C C . ALA A 1 106 ? -0.486 -5.702 -1.980 1.00 98.06 106 ALA A C 1
ATOM 780 O O . ALA A 1 106 ? -1.119 -6.059 -0.985 1.00 98.06 106 ALA A O 1
ATOM 781 N N . ALA A 1 107 ? 0.371 -4.680 -1.930 1.00 98.00 107 ALA A N 1
ATOM 782 C CA . ALA A 1 107 ? 0.565 -3.850 -0.744 1.00 98.00 107 ALA A CA 1
ATOM 783 C C . ALA A 1 107 ? -0.709 -3.077 -0.369 1.00 98.00 107 ALA A C 1
ATOM 785 O O . ALA A 1 107 ? -1.107 -3.107 0.794 1.00 98.00 107 ALA A O 1
ATOM 786 N N . ALA A 1 108 ? -1.394 -2.473 -1.344 1.00 97.62 108 ALA A N 1
ATOM 787 C CA . ALA A 1 108 ? -2.653 -1.764 -1.122 1.00 97.62 108 ALA A CA 1
ATOM 788 C C . ALA A 1 108 ? -3.737 -2.682 -0.532 1.00 97.62 108 ALA A C 1
ATOM 790 O O . ALA A 1 108 ? -4.389 -2.315 0.443 1.00 97.62 108 ALA A O 1
ATOM 791 N N . ARG A 1 109 ? -3.874 -3.913 -1.049 1.00 98.31 109 ARG A N 1
ATOM 792 C CA . ARG A 1 109 ? -4.805 -4.912 -0.492 1.00 98.31 109 ARG A CA 1
ATOM 793 C C . ARG A 1 109 ? -4.474 -5.287 0.953 1.00 98.31 109 ARG A C 1
ATOM 795 O O . ARG A 1 109 ? -5.376 -5.382 1.780 1.00 98.31 109 ARG A O 1
ATOM 802 N N . ARG A 1 110 ? -3.189 -5.472 1.277 1.00 98.06 110 ARG A N 1
ATOM 803 C CA . ARG A 1 110 ? -2.754 -5.754 2.657 1.00 98.06 110 ARG A CA 1
ATOM 804 C C . ARG A 1 110 ? -3.063 -4.592 3.601 1.00 98.06 110 ARG A C 1
ATOM 806 O O . ARG A 1 110 ? -3.536 -4.832 4.705 1.00 98.06 110 ARG A O 1
ATOM 813 N N . LEU A 1 111 ? -2.834 -3.354 3.162 1.00 97.94 111 LEU A N 1
ATOM 814 C CA . LEU A 1 111 ? -3.164 -2.159 3.941 1.00 97.94 111 LEU A CA 1
ATOM 815 C C . LEU A 1 111 ? -4.672 -2.027 4.179 1.00 97.94 111 LEU A C 1
ATOM 817 O O . LEU A 1 111 ? -5.076 -1.744 5.302 1.00 97.94 111 LEU A O 1
ATOM 821 N N . ALA A 1 112 ? -5.500 -2.288 3.165 1.00 97.69 112 ALA A N 1
ATOM 822 C CA . ALA A 1 112 ? -6.954 -2.286 3.319 1.00 97.69 112 ALA A CA 1
ATOM 823 C C . ALA A 1 112 ? -7.412 -3.306 4.377 1.00 97.69 112 ALA A C 1
ATOM 825 O O . ALA A 1 112 ? -8.105 -2.937 5.321 1.00 97.69 112 ALA A O 1
ATOM 826 N N . ALA A 1 113 ? -6.928 -4.550 4.295 1.00 97.50 113 ALA A N 1
ATOM 827 C CA . ALA A 1 113 ? -7.253 -5.590 5.272 1.00 97.50 113 ALA A CA 1
ATOM 828 C C . ALA A 1 113 ? -6.778 -5.246 6.699 1.00 97.50 113 ALA A C 1
ATOM 830 O O . ALA A 1 113 ? -7.458 -5.556 7.677 1.00 97.50 113 ALA A O 1
ATOM 831 N N . LEU A 1 114 ? -5.614 -4.603 6.842 1.00 98.06 114 LEU A N 1
ATOM 832 C CA . LEU A 1 114 ? -5.132 -4.130 8.144 1.00 98.06 114 LEU A CA 1
ATOM 833 C C . LEU A 1 114 ? -6.013 -3.012 8.706 1.00 98.06 114 LEU A C 1
ATOM 835 O O . LEU A 1 114 ? -6.331 -3.043 9.892 1.00 98.06 114 LEU A O 1
ATOM 839 N N . ASN A 1 115 ? -6.442 -2.067 7.869 1.00 96.31 115 ASN A N 1
ATOM 840 C CA . ASN A 1 115 ? -7.340 -0.992 8.284 1.00 96.31 115 ASN A CA 1
ATOM 841 C C . ASN A 1 115 ? -8.704 -1.530 8.732 1.00 96.31 115 ASN A C 1
ATOM 843 O O . ASN A 1 115 ? -9.234 -1.067 9.738 1.00 96.31 115 ASN A O 1
ATOM 847 N N . GLU A 1 116 ? -9.246 -2.535 8.041 1.00 97.62 116 GLU A N 1
ATOM 848 C CA . GLU A 1 116 ? -10.488 -3.205 8.447 1.00 97.62 116 GLU A CA 1
ATOM 849 C C . GLU A 1 116 ? -10.348 -3.878 9.816 1.00 97.62 116 GLU A C 1
ATOM 851 O O . GLU A 1 116 ? -11.173 -3.656 10.702 1.00 97.62 116 GLU A O 1
ATOM 856 N N . ARG A 1 117 ? -9.269 -4.643 10.031 1.00 97.19 117 ARG A N 1
ATOM 857 C CA . ARG A 1 117 ? -8.989 -5.273 11.334 1.00 97.19 117 ARG A CA 1
ATOM 858 C C . ARG A 1 117 ? -8.803 -4.241 12.439 1.00 97.19 117 ARG A C 1
ATOM 860 O O . ARG A 1 117 ? -9.292 -4.435 13.546 1.00 97.19 117 ARG A O 1
ATOM 867 N N . HIS A 1 118 ? -8.117 -3.140 12.143 1.00 96.31 118 HIS A N 1
ATOM 868 C CA . HIS A 1 118 ? -7.936 -2.047 13.090 1.00 96.31 118 HIS A CA 1
ATOM 869 C C . HIS A 1 118 ? -9.279 -1.403 13.458 1.00 96.31 118 HIS A C 1
ATOM 871 O O . HIS A 1 118 ? -9.554 -1.199 14.636 1.00 96.31 118 HIS A O 1
ATOM 877 N N . ALA A 1 119 ? -10.148 -1.136 12.479 1.00 96.06 119 ALA A N 1
ATOM 878 C CA . ALA A 1 119 ? -11.483 -0.598 12.733 1.00 96.06 119 ALA A CA 1
ATOM 879 C C . ALA A 1 119 ? -12.339 -1.548 13.589 1.00 96.06 119 ALA A C 1
ATOM 881 O O . ALA A 1 119 ? -13.003 -1.101 14.522 1.00 96.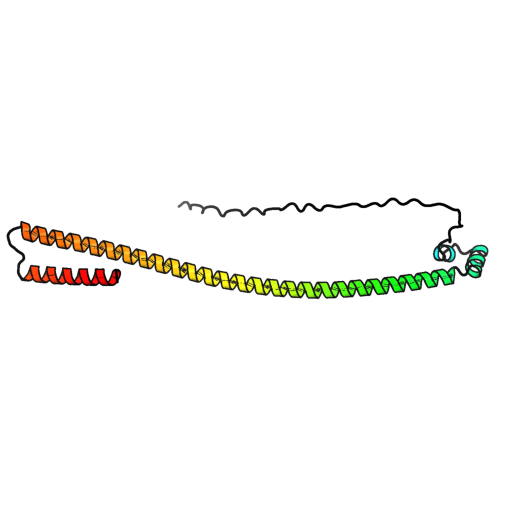06 119 ALA A O 1
ATOM 882 N N . GLN A 1 120 ? -12.282 -2.857 13.324 1.00 97.50 120 GLN A N 1
ATOM 883 C CA . GLN A 1 120 ? -12.968 -3.868 14.135 1.00 97.50 120 GLN A CA 1
ATOM 884 C C . GLN A 1 120 ? -12.455 -3.889 15.580 1.00 97.50 120 GLN A C 1
ATOM 886 O O . GLN A 1 120 ? -13.262 -3.876 16.508 1.00 97.50 120 GLN A O 1
ATOM 891 N N . ALA A 1 121 ? -11.133 -3.859 15.769 1.00 95.62 121 ALA A N 1
ATOM 892 C CA . ALA A 1 121 ? -10.518 -3.836 17.093 1.00 95.62 121 ALA A CA 1
ATOM 893 C C . ALA A 1 121 ? -10.892 -2.571 17.884 1.00 95.62 121 ALA A C 1
ATOM 895 O O . ALA A 1 121 ? -11.202 -2.656 19.070 1.00 95.62 121 ALA A O 1
ATOM 896 N N . VAL A 1 122 ? -10.924 -1.404 17.230 1.00 96.69 122 VAL A N 1
ATOM 897 C CA . VAL A 1 122 ? -11.382 -0.152 17.855 1.00 96.69 122 VAL A CA 1
ATOM 898 C C . VAL A 1 122 ? -12.853 -0.254 18.262 1.00 96.69 122 VAL A C 1
ATOM 900 O O . VAL A 1 122 ? -13.186 0.052 19.402 1.00 96.69 122 VAL A O 1
ATOM 903 N N . ALA A 1 123 ? -13.724 -0.762 17.387 1.00 95.88 123 ALA A N 1
ATOM 904 C CA . ALA A 1 123 ? -15.144 -0.927 17.700 1.00 95.88 123 ALA A CA 1
ATOM 905 C C . ALA A 1 123 ? -15.398 -1.940 18.834 1.00 95.88 123 ALA A C 1
ATOM 907 O O . ALA A 1 123 ? -16.367 -1.827 19.583 1.00 95.88 123 ALA A O 1
ATOM 908 N N . GLU A 1 124 ? -14.568 -2.973 18.961 1.00 96.19 124 GLU A N 1
ATOM 909 C CA . GLU A 1 124 ? -14.621 -3.913 20.085 1.00 96.19 124 GLU A CA 1
ATOM 910 C C . GLU A 1 124 ? -14.134 -3.273 21.390 1.00 96.19 124 GLU A C 1
ATOM 912 O O . GLU A 1 124 ? -14.780 -3.424 22.428 1.00 96.19 124 GLU A O 1
ATOM 917 N N . LEU A 1 125 ? -13.061 -2.481 21.329 1.00 94.88 125 LEU A N 1
ATOM 918 C CA . LEU A 1 125 ? -12.555 -1.727 22.473 1.00 94.88 125 LEU A CA 1
ATOM 919 C C . LEU A 1 125 ? -13.588 -0.714 22.986 1.00 94.88 125 LEU A C 1
ATOM 921 O O . LEU A 1 125 ? -13.807 -0.617 24.192 1.00 94.88 125 LEU A O 1
ATOM 925 N N . GLU A 1 126 ? -14.250 0.012 22.084 1.00 94.06 126 GLU A N 1
ATOM 926 C CA . GLU A 1 126 ? -15.316 0.959 22.424 1.00 94.06 126 GLU A CA 1
ATOM 927 C C . GLU A 1 126 ? -16.512 0.260 23.079 1.00 94.06 126 GLU A C 1
ATOM 929 O O . GLU A 1 126 ? -17.013 0.738 24.098 1.00 94.06 126 GLU A O 1
ATOM 934 N N . ARG A 1 127 ? -16.930 -0.903 22.556 1.00 93.56 127 ARG A N 1
ATOM 935 C CA . ARG A 1 127 ? -17.995 -1.719 23.163 1.00 93.56 127 ARG A CA 1
ATOM 936 C C . ARG A 1 127 ? -17.621 -2.186 24.567 1.00 93.56 127 ARG A C 1
ATOM 938 O O . ARG A 1 127 ? -18.380 -1.943 25.500 1.00 93.56 127 ARG A O 1
ATOM 945 N N . SER A 1 128 ? -16.427 -2.753 24.743 1.00 93.44 128 SER A N 1
ATOM 946 C CA . SER A 1 128 ? -15.949 -3.189 26.062 1.00 93.44 128 SER A CA 1
ATOM 947 C C . SER A 1 128 ? -15.809 -2.016 27.041 1.00 93.44 128 SER A C 1
ATOM 949 O O . SER A 1 128 ? -16.152 -2.131 28.217 1.00 93.44 128 SER A O 1
ATOM 951 N N . SER A 1 129 ? -15.360 -0.851 26.570 1.00 92.94 129 SER A N 1
ATOM 952 C CA . SER A 1 129 ? -15.320 0.370 27.378 1.00 92.94 129 SER A CA 1
ATOM 953 C C . SER A 1 129 ? -16.721 0.805 27.816 1.00 92.94 129 SER A C 1
ATOM 955 O O . SER A 1 129 ? -16.912 1.167 28.977 1.00 92.94 129 SER A O 1
ATOM 957 N N . ALA A 1 130 ? -17.704 0.771 26.914 1.00 90.69 130 ALA A N 1
ATOM 958 C CA . ALA A 1 130 ? -19.086 1.115 27.233 1.00 90.69 130 ALA A CA 1
ATOM 959 C C . ALA A 1 130 ? -19.687 0.143 28.262 1.00 90.69 130 ALA A C 1
ATOM 961 O O . ALA A 1 130 ? -20.280 0.590 29.243 1.00 90.69 130 ALA A O 1
ATOM 962 N N . GLU A 1 131 ? -19.464 -1.162 28.094 1.00 91.50 131 GLU A N 1
ATOM 963 C CA . GLU A 1 131 ? -19.879 -2.199 29.049 1.00 91.50 131 GLU A CA 1
ATOM 964 C C . GLU A 1 131 ? -19.281 -1.961 30.438 1.00 91.50 131 GLU A C 1
ATOM 966 O O . GLU A 1 131 ? -20.010 -1.961 31.430 1.00 91.50 131 GLU A O 1
ATOM 971 N N . ARG A 1 132 ? -17.980 -1.655 30.523 1.00 90.19 132 ARG A N 1
ATOM 972 C CA . ARG A 1 132 ? -17.323 -1.326 31.798 1.00 90.19 132 ARG A CA 1
ATOM 973 C C . ARG A 1 132 ? -17.944 -0.108 32.472 1.00 90.19 132 ARG A C 1
ATOM 975 O O . ARG A 1 132 ? -18.136 -0.127 33.682 1.00 90.19 132 ARG A O 1
ATOM 982 N N . VAL A 1 133 ? -18.274 0.944 31.718 1.00 91.44 133 VAL A N 1
ATOM 983 C CA . VAL A 1 133 ? -18.930 2.144 32.271 1.00 91.44 133 VAL A CA 1
ATOM 984 C C . VAL A 1 133 ? -20.326 1.813 32.805 1.00 91.44 133 VAL A C 1
ATOM 986 O O . VAL A 1 133 ? -20.698 2.308 33.870 1.00 91.44 133 VAL A O 1
ATOM 989 N N . VAL A 1 134 ? -21.092 0.975 32.100 1.00 92.00 134 VAL A N 1
ATOM 990 C CA . VAL A 1 134 ? -22.409 0.507 32.562 1.00 92.00 134 VAL A CA 1
ATOM 991 C C . VAL A 1 134 ? -22.268 -0.299 33.854 1.00 92.00 134 VAL A C 1
ATOM 993 O O . VAL A 1 134 ? -22.892 0.062 34.850 1.00 92.00 134 VAL A O 1
ATOM 996 N N . GLN A 1 135 ? -21.372 -1.289 33.887 1.00 91.38 135 GLN A N 1
ATOM 997 C CA . GLN A 1 135 ? -21.086 -2.090 35.085 1.00 91.38 135 GLN A CA 1
ATOM 998 C C . GLN A 1 135 ? -20.654 -1.220 36.273 1.00 91.38 135 GLN A C 1
ATOM 1000 O O . GLN A 1 135 ? -21.085 -1.436 37.405 1.00 91.38 135 GLN A O 1
ATOM 1005 N N . GLN A 1 136 ? -19.839 -0.189 36.032 1.00 90.44 136 GLN A N 1
ATOM 1006 C CA . GLN A 1 136 ? -19.401 0.729 37.083 1.00 90.44 136 GLN A CA 1
ATOM 1007 C C . GLN A 1 136 ? -20.566 1.541 37.665 1.00 90.44 136 GLN A C 1
ATOM 1009 O O . GLN A 1 136 ? -20.613 1.766 38.875 1.00 90.44 136 GLN A O 1
ATOM 1014 N N . ARG A 1 137 ? -21.517 1.971 36.824 1.00 91.88 137 ARG A N 1
ATOM 1015 C CA . ARG A 1 137 ? -22.731 2.674 37.269 1.00 91.88 137 ARG A CA 1
ATOM 1016 C C . ARG A 1 137 ? -23.663 1.757 38.053 1.00 91.88 137 ARG A C 1
ATOM 1018 O O . ARG A 1 137 ? -24.146 2.168 39.104 1.00 91.88 137 ARG A O 1
ATOM 1025 N N . GLU A 1 138 ? -23.883 0.533 37.580 1.00 91.75 138 GLU A N 1
ATOM 1026 C CA . GLU A 1 138 ? -24.683 -0.472 38.292 1.00 91.75 138 GLU A CA 1
ATOM 1027 C C . GLU A 1 138 ? -24.084 -0.774 39.670 1.00 91.75 138 GLU A C 1
ATOM 1029 O O . GLU A 1 138 ? -24.790 -0.737 40.677 1.00 91.75 138 GLU A O 1
ATOM 1034 N N . LEU A 1 139 ? -22.762 -0.955 39.750 1.00 90.56 139 LEU A N 1
ATOM 1035 C CA . LEU A 1 139 ? -22.070 -1.157 41.021 1.00 90.56 139 LEU A CA 1
ATOM 1036 C C . LEU A 1 139 ? -22.242 0.040 41.971 1.00 90.56 139 LEU A C 1
ATOM 1038 O O . LEU A 1 139 ? -22.488 -0.150 43.161 1.00 90.56 139 LEU A O 1
ATOM 1042 N N . GLN A 1 140 ? -22.148 1.277 41.470 1.00 91.69 140 GLN A N 1
ATOM 1043 C CA . GLN A 1 140 ? -22.381 2.478 42.284 1.00 91.69 140 GLN A CA 1
ATOM 1044 C C . GLN A 1 140 ? -23.817 2.556 42.820 1.00 91.69 140 GLN A C 1
ATOM 1046 O O . GLN A 1 140 ? -24.005 2.940 43.975 1.00 91.69 140 GLN A O 1
ATOM 1051 N N . GLN A 1 141 ? -24.814 2.172 42.017 1.00 93.19 141 GLN A N 1
ATOM 1052 C CA . GLN A 1 141 ? -26.212 2.112 42.453 1.00 93.19 141 GLN A CA 1
ATOM 1053 C C . GLN A 1 141 ? -26.410 1.059 43.547 1.00 93.19 141 GLN A C 1
ATOM 1055 O O . GLN A 1 141 ? -26.965 1.377 44.597 1.00 93.19 141 GLN A O 1
ATOM 1060 N N . LEU A 1 142 ? -25.873 -0.151 43.364 1.00 90.88 142 LEU A N 1
ATOM 1061 C CA . LEU A 1 142 ? -25.957 -1.217 44.369 1.00 90.88 142 LEU A CA 1
ATOM 1062 C C . LEU A 1 142 ? -25.273 -0.829 45.686 1.00 90.88 142 LEU A C 1
ATOM 1064 O O . LEU A 1 142 ? -25.802 -1.102 46.761 1.00 90.88 142 LEU A O 1
ATOM 1068 N N . LEU A 1 143 ? -24.125 -0.147 45.623 1.00 90.88 143 LEU A N 1
ATOM 1069 C CA . LEU A 1 143 ? -23.445 0.372 46.814 1.00 90.88 143 LEU A CA 1
ATOM 1070 C C . LEU A 1 143 ? -24.254 1.475 47.512 1.00 90.88 143 LEU A C 1
ATOM 1072 O O . LEU A 1 143 ? -24.227 1.572 48.739 1.00 90.88 143 LEU A O 1
ATOM 1076 N N . ALA A 1 144 ? -24.971 2.316 46.761 1.00 92.94 144 ALA A N 1
ATOM 1077 C CA . ALA A 1 144 ? -25.870 3.311 47.340 1.00 92.94 144 ALA A CA 1
ATOM 1078 C C . ALA A 1 144 ? -27.074 2.646 48.029 1.00 92.94 144 ALA A C 1
ATOM 1080 O O . ALA A 1 144 ? -27.402 3.010 49.158 1.00 92.94 144 ALA A O 1
ATOM 1081 N N . GLU A 1 145 ? -27.674 1.629 47.404 1.00 91.06 145 GLU A N 1
ATOM 1082 C CA . GLU A 1 145 ? -28.746 0.830 48.009 1.00 91.06 145 GLU A CA 1
ATOM 1083 C C . GLU A 1 145 ? -28.285 0.092 49.270 1.00 91.06 145 GLU A C 1
ATOM 1085 O O . GLU A 1 145 ? -29.013 0.055 50.260 1.00 91.06 145 GLU A O 1
ATOM 1090 N N . GLU A 1 146 ? -27.064 -0.451 49.278 1.00 91.06 146 GLU A N 1
ATOM 1091 C CA . GLU A 1 146 ? -26.488 -1.081 50.467 1.00 91.06 146 GLU A CA 1
ATOM 1092 C C . GLU A 1 146 ? -26.329 -0.074 51.615 1.00 91.06 146 GLU A C 1
ATOM 1094 O O . GLU A 1 146 ? -26.684 -0.371 52.758 1.00 91.06 146 GLU A O 1
ATOM 1099 N N . ARG A 1 147 ? -25.817 1.132 51.329 1.00 92.19 147 ARG A N 1
ATOM 1100 C CA . ARG A 1 147 ? -25.693 2.201 52.333 1.00 92.19 147 ARG A CA 1
ATOM 1101 C C . ARG A 1 147 ? -27.053 2.602 52.892 1.00 92.19 147 ARG A C 1
ATOM 1103 O O . ARG A 1 147 ? -27.164 2.753 54.106 1.00 92.19 147 ARG A O 1
ATOM 1110 N N . GLN A 1 148 ? -28.066 2.725 52.035 1.00 91.50 148 GLN A N 1
ATOM 1111 C CA . GLN A 1 148 ? -29.430 3.019 52.467 1.00 91.50 148 GLN A CA 1
ATOM 1112 C C . GLN A 1 148 ? -29.974 1.906 53.367 1.00 91.50 148 GLN A C 1
ATOM 1114 O O . GLN A 1 148 ? -30.452 2.191 54.457 1.00 91.50 148 GLN A O 1
ATOM 1119 N N . LEU A 1 149 ? -29.819 0.638 52.974 1.00 89.31 149 LEU A N 1
ATOM 1120 C CA . LEU A 1 149 ? -30.275 -0.500 53.775 1.00 89.31 149 LEU A CA 1
ATOM 1121 C C . LEU A 1 149 ? -29.608 -0.538 55.159 1.00 89.31 149 LEU A C 1
ATOM 1123 O O . LEU A 1 149 ? -30.253 -0.865 56.153 1.00 89.31 149 LEU A O 1
ATOM 1127 N N . ARG A 1 150 ? -28.316 -0.193 55.240 1.00 88.00 150 ARG A N 1
ATOM 1128 C CA . ARG A 1 150 ? -27.601 -0.068 56.521 1.00 88.00 150 ARG A CA 1
ATOM 1129 C C . ARG A 1 150 ? -28.139 1.083 57.374 1.00 88.00 150 ARG A C 1
ATOM 1131 O O . ARG A 1 150 ? -28.248 0.911 58.584 1.00 88.00 150 ARG A O 1
ATOM 1138 N N . ALA A 1 151 ? -28.469 2.219 56.762 1.00 88.69 151 ALA A N 1
ATOM 1139 C CA . ALA A 1 151 ? -29.061 3.357 57.461 1.00 88.69 151 ALA A CA 1
ATOM 1140 C C . ALA A 1 151 ? -30.468 3.028 57.988 1.00 88.69 151 ALA A C 1
ATOM 1142 O O . ALA A 1 151 ? -30.759 3.302 59.148 1.00 88.69 151 ALA A O 1
ATOM 1143 N N . ASP A 1 152 ? -31.300 2.364 57.182 1.00 86.19 152 ASP A N 1
ATOM 1144 C CA . ASP A 1 152 ? -32.638 1.912 57.584 1.00 86.19 152 ASP A CA 1
ATOM 1145 C C . ASP A 1 152 ? -32.552 0.935 58.775 1.00 86.19 152 ASP A C 1
ATOM 1147 O O . ASP A 1 152 ? -33.293 1.055 59.749 1.00 86.19 152 ASP A O 1
ATOM 1151 N N . LEU A 1 153 ? -31.591 0.003 58.740 1.00 84.25 153 LEU A N 1
ATOM 1152 C CA . LEU A 1 153 ? -31.306 -0.918 59.846 1.00 84.25 153 LEU A CA 1
ATOM 1153 C C . LEU A 1 153 ? -30.855 -0.203 61.128 1.00 84.25 153 LEU A C 1
ATOM 1155 O O . LEU A 1 153 ? -31.256 -0.601 62.221 1.00 84.25 153 LEU A O 1
ATOM 1159 N N . GLN A 1 154 ? -30.020 0.833 61.012 1.00 86.25 154 GLN A N 1
ATOM 1160 C CA . GLN A 1 154 ? -29.618 1.653 62.158 1.00 86.25 154 GLN A CA 1
ATOM 1161 C C . GLN A 1 154 ? -30.811 2.413 62.740 1.00 86.25 154 GLN A C 1
ATOM 1163 O O . GLN A 1 154 ? -31.022 2.353 63.945 1.00 86.25 154 GLN A O 1
ATOM 1168 N N . ALA A 1 155 ? -31.643 3.030 61.898 1.00 85.62 155 ALA A N 1
ATOM 1169 C CA . ALA A 1 155 ? -32.837 3.744 62.342 1.00 85.62 155 ALA A CA 1
ATOM 1170 C C . ALA A 1 155 ? -33.833 2.831 63.081 1.00 85.62 155 ALA A C 1
ATOM 1172 O O . ALA A 1 155 ? -34.404 3.233 64.094 1.00 85.62 155 ALA A O 1
ATOM 1173 N N . LEU A 1 156 ? -34.011 1.588 62.616 1.00 83.00 156 LEU A N 1
ATOM 1174 C CA . LEU A 1 156 ? -34.842 0.584 63.293 1.00 83.00 156 LEU A CA 1
ATOM 1175 C C . LEU A 1 156 ? -34.274 0.166 64.659 1.00 83.00 156 LEU A C 1
ATOM 1177 O O . LEU A 1 156 ? -35.040 -0.053 65.598 1.00 83.00 156 LEU A O 1
ATOM 1181 N N . ASN A 1 157 ? -32.947 0.071 64.783 1.00 80.50 157 ASN A N 1
ATOM 1182 C CA . ASN A 1 157 ? -32.290 -0.217 66.060 1.00 80.50 157 ASN A CA 1
ATOM 1183 C C . ASN A 1 157 ? -32.381 0.968 67.035 1.00 80.50 157 ASN A C 1
ATOM 1185 O O . ASN A 1 157 ? -32.690 0.766 68.209 1.00 80.50 157 ASN A O 1
ATOM 1189 N N . ASP A 1 158 ? -32.167 2.195 66.555 1.00 83.00 158 ASP A N 1
ATOM 1190 C CA . ASP A 1 158 ? -32.194 3.414 67.374 1.00 83.00 158 ASP A CA 1
ATOM 1191 C C . ASP A 1 158 ? -33.623 3.798 67.803 1.00 83.00 158 ASP A C 1
ATOM 1193 O O . ASP A 1 158 ? -33.829 4.357 68.879 1.00 83.00 158 ASP A O 1
ATOM 1197 N N . GLY A 1 159 ? -34.634 3.453 66.996 1.00 78.31 159 GLY A N 1
ATOM 1198 C CA . GLY A 1 159 ? -36.056 3.679 67.278 1.00 78.31 159 GLY A CA 1
ATOM 1199 C C . GLY A 1 159 ? -36.659 2.784 68.371 1.00 78.31 159 GLY A C 1
ATOM 1200 O O . GLY A 1 159 ? -37.854 2.896 68.647 1.00 78.31 159 GLY A O 1
ATOM 1201 N N . GLY A 1 160 ? -35.876 1.883 68.980 1.00 64.94 160 GLY A N 1
ATOM 1202 C CA . GLY A 1 160 ? -36.228 1.128 70.193 1.00 64.94 160 GLY A CA 1
ATOM 1203 C C . GLY A 1 160 ? -37.346 0.082 70.063 1.00 64.94 160 GLY A C 1
ATOM 1204 O O . GLY A 1 160 ? -37.606 -0.645 71.019 1.00 64.94 160 GLY A O 1
ATOM 1205 N N . SER A 1 161 ? -38.000 -0.023 68.905 1.00 64.12 161 SER A N 1
ATOM 1206 C CA . SER A 1 161 ? -39.108 -0.959 68.659 1.00 64.12 161 SER A CA 1
ATOM 1207 C C . SER A 1 161 ? -38.650 -2.335 68.171 1.00 64.12 161 SER A C 1
ATOM 1209 O O . SER A 1 161 ? -39.410 -3.294 68.294 1.00 64.12 161 SER A O 1
ATOM 1211 N N . GLY A 1 162 ? -37.404 -2.460 67.692 1.00 64.44 162 GLY A N 1
ATOM 1212 C CA . GLY A 1 162 ? -36.922 -3.669 67.024 1.00 64.44 162 GLY A CA 1
ATOM 1213 C C . GLY A 1 162 ? -37.672 -3.920 65.710 1.00 64.44 162 GLY A C 1
ATOM 1214 O O . GLY A 1 162 ? -38.841 -3.575 65.557 1.00 64.44 162 GLY A O 1
ATOM 1215 N N . ALA A 1 163 ? -37.007 -4.514 64.721 1.00 71.00 163 ALA A N 1
ATOM 1216 C CA . ALA A 1 163 ? -37.693 -4.880 63.484 1.00 71.00 163 ALA A CA 1
ATOM 1217 C C . ALA A 1 163 ? -38.772 -5.935 63.782 1.00 71.00 163 ALA A C 1
ATOM 1219 O O . ALA A 1 163 ? -38.488 -6.957 64.417 1.00 71.00 163 ALA A O 1
ATOM 1220 N N . SER A 1 164 ? -39.999 -5.724 63.301 1.00 77.44 164 SER A N 1
ATOM 1221 C CA . SER A 1 164 ? -41.023 -6.772 63.330 1.00 77.44 164 SER A CA 1
ATOM 1222 C C . SER A 1 164 ? -40.551 -7.998 62.534 1.00 77.44 164 SER A C 1
ATOM 1224 O O . SER A 1 164 ? -39.727 -7.884 61.624 1.00 77.44 164 SER A O 1
ATOM 1226 N N . ALA A 1 165 ? -41.082 -9.190 62.830 1.00 78.31 165 ALA A N 1
ATOM 1227 C CA . ALA A 1 165 ? -40.691 -10.416 62.120 1.00 78.31 165 ALA A CA 1
ATOM 1228 C C . ALA A 1 165 ? -40.844 -10.291 60.586 1.00 78.31 165 ALA A C 1
ATOM 1230 O O . ALA A 1 165 ? -40.021 -10.813 59.836 1.00 78.31 165 ALA A O 1
ATOM 1231 N N . ALA A 1 166 ? -41.850 -9.539 60.124 1.00 81.38 166 ALA A N 1
ATOM 1232 C CA . ALA A 1 166 ? -42.077 -9.257 58.709 1.00 81.38 166 ALA A CA 1
ATOM 1233 C C . ALA A 1 166 ? -41.035 -8.286 58.110 1.00 81.38 166 ALA A C 1
ATOM 1235 O O . ALA A 1 166 ? -40.579 -8.490 56.983 1.00 81.38 166 ALA A O 1
ATOM 1236 N N . GLU A 1 167 ? -40.623 -7.253 58.853 1.00 81.38 167 GLU A N 1
ATOM 1237 C CA . GLU A 1 167 ? -39.572 -6.316 58.424 1.00 81.38 167 GLU A CA 1
ATOM 1238 C C . GLU A 1 167 ? -38.199 -6.987 58.380 1.00 81.38 167 GLU A C 1
ATOM 1240 O O . GLU A 1 167 ? -37.459 -6.799 57.413 1.00 81.38 167 GLU A O 1
ATOM 1245 N N . ALA A 1 168 ? -37.883 -7.827 59.370 1.00 78.56 168 ALA A N 1
ATOM 1246 C CA . ALA A 1 168 ? -36.643 -8.598 59.404 1.00 78.56 168 ALA A CA 1
ATOM 1247 C C . ALA A 1 168 ? -36.520 -9.534 58.186 1.00 78.56 168 ALA A C 1
ATOM 1249 O O . ALA A 1 168 ? -35.471 -9.580 57.539 1.00 78.56 168 ALA A O 1
ATOM 1250 N N . GLU A 1 169 ? -37.603 -10.224 57.813 1.00 84.69 169 GLU A N 1
ATOM 1251 C CA . GLU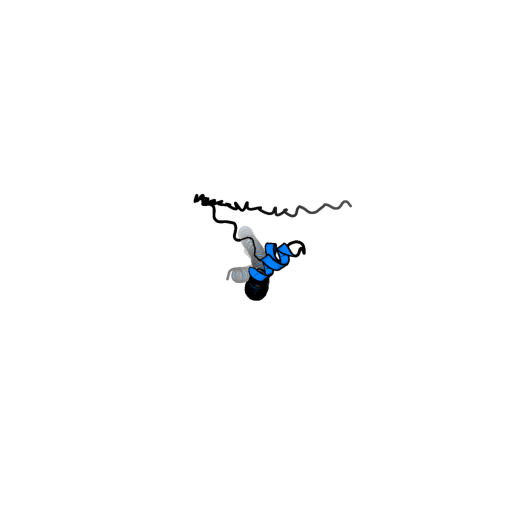 A 1 169 ? -37.625 -11.094 56.632 1.00 84.69 169 GLU A CA 1
ATOM 1252 C C . GLU A 1 169 ? -37.496 -10.295 55.319 1.00 84.69 169 GLU A C 1
ATOM 1254 O O . GLU A 1 169 ? -36.829 -10.733 54.377 1.00 84.69 169 GLU A O 1
ATOM 1259 N N . MET A 1 170 ? -38.103 -9.105 55.232 1.00 86.19 170 MET A N 1
ATOM 1260 C CA . MET A 1 170 ? -37.939 -8.220 54.071 1.00 86.19 170 MET A CA 1
ATOM 1261 C C . MET A 1 170 ? -36.501 -7.716 53.919 1.00 86.19 170 MET A C 1
ATOM 1263 O O . MET A 1 170 ? -35.961 -7.730 52.809 1.00 86.19 170 MET A O 1
ATOM 1267 N N . ILE A 1 171 ? -35.872 -7.292 55.016 1.00 85.12 171 ILE A N 1
ATOM 1268 C CA . ILE A 1 171 ? -34.499 -6.781 55.007 1.00 85.12 171 ILE A CA 1
ATOM 1269 C C . ILE A 1 171 ? -33.511 -7.882 54.620 1.00 85.12 171 ILE A C 1
ATOM 1271 O O . ILE A 1 171 ? -32.643 -7.651 53.777 1.00 85.12 171 ILE A O 1
ATOM 1275 N N . GLU A 1 172 ? -33.672 -9.090 55.160 1.00 86.25 172 GLU A N 1
ATOM 1276 C CA . GLU A 1 172 ? -32.794 -10.215 54.835 1.00 86.25 172 GLU A CA 1
ATOM 1277 C C . GLU A 1 172 ? -32.931 -10.629 53.361 1.00 86.25 172 GLU A C 1
ATOM 1279 O O . GLU A 1 172 ? -31.924 -10.796 52.667 1.00 86.25 172 GLU A O 1
ATOM 1284 N N . ARG A 1 173 ? -34.160 -10.669 52.820 1.00 89.06 173 ARG A N 1
ATOM 1285 C CA . ARG A 1 173 ? -34.386 -10.883 51.378 1.00 89.06 173 ARG A CA 1
ATOM 1286 C C . ARG A 1 173 ? -33.709 -9.811 50.525 1.00 89.06 173 ARG A C 1
ATOM 1288 O O . ARG A 1 173 ? -33.079 -10.129 49.513 1.00 89.06 173 ARG A O 1
ATOM 1295 N N . ARG A 1 174 ? -33.805 -8.539 50.924 1.00 87.12 174 ARG A N 1
ATOM 1296 C CA . ARG A 1 174 ? -33.181 -7.420 50.201 1.00 87.12 174 ARG A CA 1
ATOM 1297 C C . ARG A 1 174 ? -31.654 -7.489 50.256 1.00 87.12 174 ARG A C 1
ATOM 1299 O O . ARG A 1 174 ? -31.002 -7.282 49.235 1.00 87.12 174 ARG A O 1
ATOM 1306 N N . ARG A 1 175 ? -31.086 -7.863 51.405 1.00 87.00 175 ARG A N 1
ATOM 1307 C CA . ARG A 1 175 ? -29.647 -8.080 51.595 1.00 87.00 175 ARG A CA 1
ATOM 1308 C C . ARG A 1 175 ? -29.118 -9.219 50.725 1.00 87.00 175 ARG A C 1
ATOM 1310 O O . ARG A 1 175 ? -28.113 -9.034 50.042 1.00 87.00 175 ARG A O 1
ATOM 1317 N N . GLN A 1 176 ? -29.790 -10.369 50.717 1.00 89.38 176 GLN A N 1
ATOM 1318 C CA . GLN A 1 176 ? -29.399 -11.514 49.887 1.00 89.38 176 GLN A CA 1
ATOM 1319 C C . GLN A 1 176 ? -29.451 -11.166 48.396 1.00 89.38 176 GLN A C 1
ATOM 1321 O O . GLN A 1 176 ? -28.519 -11.483 47.653 1.00 89.38 176 GLN A O 1
ATOM 1326 N N . ARG A 1 177 ? -30.488 -10.433 47.968 1.00 91.12 177 ARG A N 1
ATOM 1327 C CA . ARG A 1 177 ? -30.599 -9.933 46.593 1.00 91.12 177 ARG A CA 1
ATOM 1328 C C . ARG A 1 177 ? -29.430 -9.016 46.228 1.00 91.12 177 ARG A C 1
ATOM 1330 O O . ARG A 1 177 ? -28.758 -9.286 45.236 1.00 91.12 177 ARG A O 1
ATOM 1337 N N . LEU A 1 178 ? -29.133 -8.005 47.047 1.00 88.62 178 LEU A N 1
ATOM 1338 C CA . LEU A 1 178 ? -28.011 -7.084 46.818 1.00 88.62 178 LEU A CA 1
ATOM 1339 C C . LEU A 1 178 ? -26.664 -7.817 46.761 1.00 88.62 178 LEU A C 1
ATOM 1341 O O . LEU A 1 178 ? -25.877 -7.590 45.846 1.00 88.62 178 LEU A O 1
ATOM 1345 N N . GLN A 1 179 ? -26.409 -8.748 47.685 1.00 86.44 179 GLN A N 1
ATOM 1346 C CA . GLN A 1 179 ? -25.174 -9.538 47.684 1.00 86.44 179 GLN A CA 1
ATOM 1347 C C . GLN A 1 179 ? -25.032 -10.402 46.427 1.00 86.44 179 GLN A C 1
ATOM 1349 O O . GLN A 1 179 ? -23.931 -10.509 45.884 1.00 86.44 179 GLN A O 1
ATOM 1354 N N . SER A 1 180 ? -26.128 -10.996 45.947 1.00 89.44 180 SER A N 1
ATOM 1355 C CA . SER A 1 180 ? -26.114 -11.774 44.704 1.00 89.44 180 SER A CA 1
ATOM 1356 C C . SER A 1 180 ? -25.809 -10.902 43.481 1.00 89.44 180 SER A C 1
ATOM 1358 O O . SER A 1 180 ? -24.998 -11.293 42.645 1.00 89.44 180 SER A O 1
ATOM 1360 N N . GLN A 1 181 ? -26.378 -9.694 43.419 1.00 87.50 181 GLN A N 1
ATOM 1361 C CA . GLN A 1 181 ? -26.177 -8.751 42.317 1.00 87.50 181 GLN A CA 1
ATOM 1362 C C . GLN A 1 181 ? -24.755 -8.180 42.300 1.00 87.50 181 GLN A C 1
ATOM 1364 O O . GLN A 1 181 ? -24.125 -8.148 41.250 1.00 87.50 181 GLN A O 1
ATOM 1369 N N . ILE A 1 182 ? -24.202 -7.812 43.462 1.00 86.25 182 ILE A N 1
ATOM 1370 C CA . ILE A 1 182 ? -22.813 -7.337 43.570 1.00 86.25 182 ILE A CA 1
ATOM 1371 C C . ILE A 1 182 ? -21.830 -8.439 43.156 1.00 86.25 182 ILE A C 1
ATOM 1373 O O . ILE A 1 182 ? -20.884 -8.177 42.415 1.00 86.25 182 ILE A O 1
ATOM 1377 N N . ARG A 1 183 ? -22.057 -9.684 43.597 1.00 88.25 183 ARG A N 1
ATOM 1378 C CA . ARG A 1 183 ? -21.197 -10.815 43.226 1.00 88.25 183 ARG A CA 1
ATOM 1379 C C . ARG A 1 183 ? -21.248 -11.105 41.724 1.00 88.25 183 ARG A C 1
ATOM 1381 O O . ARG A 1 183 ? -20.213 -11.434 41.167 1.00 88.25 183 ARG A O 1
ATOM 1388 N N . ALA A 1 184 ? -22.407 -10.951 41.084 1.00 86.75 184 ALA A N 1
ATOM 1389 C CA . ALA A 1 184 ? -22.566 -11.158 39.643 1.00 86.75 184 ALA A CA 1
ATOM 1390 C C . ALA A 1 184 ? -21.856 -10.100 38.775 1.00 86.75 184 ALA A C 1
ATOM 1392 O O . ALA A 1 184 ? -21.581 -10.367 37.613 1.00 86.75 184 ALA A O 1
ATOM 1393 N N . ILE A 1 185 ? -21.577 -8.908 39.316 1.00 82.31 185 ILE A N 1
ATOM 1394 C CA . ILE A 1 185 ? -20.858 -7.837 38.601 1.00 82.31 185 ILE A CA 1
ATOM 1395 C C . ILE A 1 185 ? -19.339 -7.922 38.835 1.00 82.31 185 ILE A C 1
ATOM 1397 O O . ILE A 1 185 ? -18.560 -7.495 37.987 1.00 82.31 185 ILE A O 1
ATOM 1401 N N . LEU A 1 186 ? -18.910 -8.442 39.991 1.00 80.88 186 LEU A N 1
ATOM 1402 C CA . LEU A 1 186 ? -17.497 -8.498 40.395 1.00 80.88 186 LEU A CA 1
ATOM 1403 C C . LEU A 1 186 ? -16.796 -9.838 40.112 1.00 80.88 186 LEU A C 1
ATOM 1405 O O . LEU A 1 186 ? -15.567 -9.877 40.175 1.00 80.88 186 LEU A O 1
ATOM 1409 N N . GLY A 1 187 ? -17.549 -10.920 39.895 1.00 65.62 187 GLY A N 1
ATOM 1410 C CA . GLY A 1 187 ? -17.039 -12.272 39.629 1.00 65.62 187 GLY A CA 1
ATOM 1411 C C . GLY A 1 187 ? -17.266 -12.696 38.191 1.00 65.62 187 GLY A C 1
ATOM 1412 O O . GLY A 1 187 ? -16.386 -13.417 37.675 1.00 65.62 187 GLY A O 1
#

Radius of gyration: 49.11 Å; chains: 1; bounding box: 95×43×134 Å

pLDDT: mean 80.99, std 17.49, range [41.41, 98.56]

Secondary structure (DSSP, 8-state):
--PPPPP-----------------------------------HHHHHTS---HHHHHHHHHTTHHHHHHHHHHHHHHHHHHHHHHHHHHHHHHHHHHHHHHHHHHHHHHHHHHHHHHHHHHHHHHHHHHHHHHHHHHHHHHHHHHHHHHHHHHHHHHHTSS---HHHHHHHHHHHHHHHHHHHHHH-

Foldseek 3Di:
DDDDDDDDDDDDDDDDDDDDDDDDDDDDDDDDDDDDDPPPPQLVCLVPDPDDPVSVVCNVVVVSVVVNVVVVVVVVVVVVVVVVVVVVVVVVVVVVVVVVVVVVVVVVVVVVVVVVVVVVVVVVVVVVVVVVVVLVVQLVVLVVVVVVLVVVVVCQVVVVPHQDPVRVVVSVVVVVVSVVSNVVSVD